Protein AF-A0A924XRZ6-F1 (afdb_monomer_lite)

Sequence (251 aa):
MASGLIALLDDVAGLAKVAAATIDDAAGQAARAGVKAAGVVIDDAAVTPRYVTGFAASRELPIIGKIALGSLKNKIVFLLPGALLLSAVVPWAINPLLMFGGLYLCFEGAEKVYEAVWPHAAHDTAAEPVEADPAQLEQQKISGAIKTDFILSAEIMALTLATVPDASFVMQAVVLALVGVGITGLVYGAVALIVKADDVGLALASSEAPVSGLLRRTRGGPNGADRAEQETPELCPCRRLRGHLEMAIRN

Structure (mmCIF, N/CA/C/O backbone):
data_AF-A0A924XRZ6-F1
#
_entry.id   AF-A0A924XRZ6-F1
#
loop_
_atom_site.group_PDB
_atom_site.id
_atom_site.type_symbol
_atom_site.label_atom_id
_atom_site.label_alt_id
_atom_site.label_comp_id
_atom_site.label_asym_id
_atom_site.label_entity_id
_atom_site.label_seq_id
_atom_site.pdbx_PDB_ins_code
_atom_site.Cartn_x
_atom_site.Cartn_y
_atom_site.Cartn_z
_atom_site.occupancy
_atom_site.B_iso_or_equiv
_atom_site.auth_seq_id
_atom_site.auth_comp_id
_atom_site.auth_asym_id
_atom_site.auth_atom_id
_atom_site.pdbx_PDB_model_num
ATOM 1 N N . MET A 1 1 ? 12.674 -44.048 -25.447 1.00 57.19 1 MET A N 1
ATOM 2 C CA . MET A 1 1 ? 11.516 -43.207 -25.064 1.00 57.19 1 MET A CA 1
ATOM 3 C C . MET A 1 1 ? 11.614 -42.621 -23.648 1.00 57.19 1 MET A C 1
ATOM 5 O O . MET A 1 1 ? 11.029 -41.575 -23.432 1.00 57.19 1 MET A O 1
ATOM 9 N N . ALA A 1 2 ? 12.360 -43.214 -22.697 1.00 63.69 2 ALA A N 1
ATOM 10 C CA . ALA A 1 2 ? 12.466 -42.692 -21.321 1.00 63.69 2 ALA A CA 1
ATOM 11 C C . ALA A 1 2 ? 13.383 -41.455 -21.141 1.00 63.69 2 ALA A C 1
ATOM 13 O O . ALA A 1 2 ? 13.194 -40.699 -20.194 1.00 63.69 2 ALA A O 1
ATOM 14 N N . SER A 1 3 ? 14.343 -41.210 -22.044 1.00 73.50 3 SER A N 1
ATOM 15 C CA . SER A 1 3 ? 15.283 -40.079 -21.919 1.00 73.50 3 SER A CA 1
ATOM 16 C C . SER A 1 3 ? 14.630 -38.707 -22.126 1.00 73.50 3 SER A C 1
ATOM 18 O O . SER A 1 3 ? 15.034 -37.745 -21.485 1.00 73.50 3 SER A O 1
ATOM 20 N N . GLY A 1 4 ? 13.594 -38.616 -22.967 1.00 76.81 4 GLY A N 1
ATOM 21 C CA . GLY A 1 4 ? 12.880 -37.358 -23.217 1.00 76.81 4 GLY A CA 1
ATOM 22 C C . GLY A 1 4 ? 12.044 -36.879 -22.026 1.00 76.81 4 GLY A C 1
ATOM 23 O O . GLY A 1 4 ? 11.929 -35.681 -21.808 1.00 76.81 4 GLY A O 1
ATOM 24 N N . LEU A 1 5 ? 11.510 -37.802 -21.217 1.00 78.62 5 LEU A N 1
ATOM 25 C CA . LEU A 1 5 ? 10.755 -37.452 -20.009 1.00 78.62 5 LEU A CA 1
ATOM 26 C C . LEU A 1 5 ? 11.679 -36.946 -18.893 1.00 78.62 5 LEU A C 1
ATOM 28 O O . LEU A 1 5 ? 11.332 -36.004 -18.192 1.00 78.62 5 LEU A O 1
ATOM 32 N N . ILE A 1 6 ? 12.867 -37.545 -18.755 1.00 83.88 6 ILE A N 1
ATOM 33 C CA . ILE A 1 6 ? 13.874 -37.116 -17.775 1.00 83.88 6 ILE A CA 1
ATOM 34 C C . ILE A 1 6 ? 14.425 -35.730 -18.141 1.00 83.88 6 ILE A C 1
ATOM 36 O O . ILE A 1 6 ? 14.562 -34.896 -17.255 1.00 83.88 6 ILE A O 1
ATOM 40 N N . ALA A 1 7 ? 14.651 -35.450 -19.429 1.00 83.12 7 ALA A N 1
ATOM 41 C CA . ALA A 1 7 ? 15.053 -34.120 -19.893 1.00 83.12 7 ALA A CA 1
ATOM 42 C C . ALA A 1 7 ? 13.979 -33.047 -19.617 1.00 83.12 7 ALA A C 1
ATOM 44 O O . ALA A 1 7 ? 14.304 -31.968 -19.139 1.00 83.12 7 ALA A O 1
ATOM 45 N N . LEU A 1 8 ? 12.693 -33.360 -19.826 1.00 84.81 8 LEU A N 1
ATOM 46 C CA . LEU A 1 8 ? 11.596 -32.431 -19.521 1.00 84.81 8 LEU A CA 1
ATOM 47 C C . LEU A 1 8 ? 11.478 -32.140 -18.012 1.00 84.81 8 LEU A C 1
ATOM 49 O O . LEU A 1 8 ? 11.181 -31.018 -17.614 1.00 84.81 8 LEU A O 1
ATOM 53 N N . LEU A 1 9 ? 11.697 -33.151 -17.164 1.00 84.25 9 LEU A N 1
ATOM 54 C CA . LEU A 1 9 ? 11.698 -32.975 -15.709 1.00 84.25 9 LEU A CA 1
ATOM 55 C C . LEU A 1 9 ? 12.901 -32.151 -15.232 1.00 84.25 9 LEU A C 1
ATOM 57 O O . LEU A 1 9 ? 12.744 -31.368 -14.298 1.00 84.25 9 LEU A O 1
ATOM 61 N N . ASP A 1 10 ? 14.061 -32.292 -15.875 1.00 88.69 10 ASP A N 1
ATOM 62 C CA . ASP A 1 10 ? 15.248 -31.474 -15.595 1.00 88.69 10 ASP A CA 1
ATOM 63 C C . ASP A 1 10 ? 15.037 -30.009 -16.015 1.00 88.69 10 ASP A C 1
ATOM 65 O O . ASP A 1 10 ? 15.346 -29.102 -15.247 1.00 88.69 10 ASP A O 1
ATOM 69 N N . ASP A 1 11 ? 14.380 -29.758 -17.155 1.00 88.38 11 ASP A N 1
ATOM 70 C CA . ASP A 1 11 ? 13.984 -28.406 -17.580 1.00 88.38 11 ASP A CA 1
ATOM 71 C C . ASP A 1 11 ? 12.978 -27.766 -16.611 1.00 88.38 11 ASP A C 1
ATOM 73 O O . ASP A 1 11 ? 13.113 -26.596 -16.248 1.00 88.38 11 ASP A O 1
ATOM 77 N N . VAL A 1 12 ? 11.981 -28.523 -16.136 1.00 86.88 12 VAL A N 1
ATOM 78 C CA . VAL A 1 12 ? 11.028 -28.040 -15.121 1.00 86.88 12 VAL A CA 1
ATOM 79 C C . VAL A 1 12 ? 11.732 -27.781 -13.789 1.00 86.88 12 VAL A C 1
ATOM 81 O O . VAL A 1 12 ? 11.450 -26.772 -13.1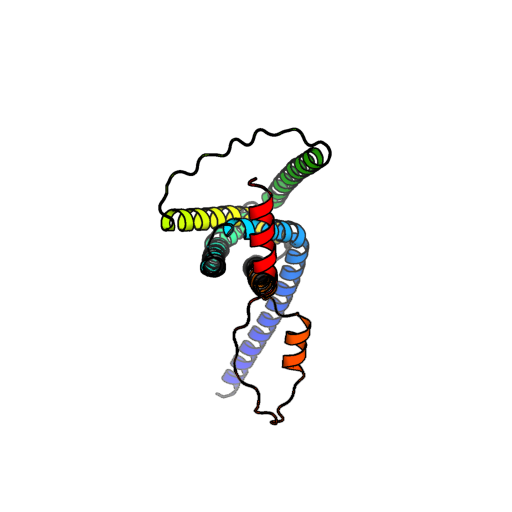45 1.00 86.88 12 VAL A O 1
ATOM 84 N N . ALA A 1 13 ? 12.667 -28.642 -13.379 1.00 86.38 13 ALA A N 1
ATOM 85 C CA . ALA A 1 13 ? 13.472 -28.431 -12.177 1.00 86.38 13 ALA A CA 1
ATOM 86 C C . ALA A 1 13 ? 14.380 -27.197 -12.312 1.00 86.38 13 ALA A C 1
ATOM 88 O O . ALA A 1 13 ? 14.498 -26.410 -11.370 1.00 86.38 13 ALA A O 1
ATOM 89 N N . GLY A 1 14 ? 14.964 -26.980 -13.492 1.00 84.94 14 GLY A N 1
ATOM 90 C CA . GLY A 1 14 ? 15.735 -25.790 -13.840 1.00 84.94 14 GLY A CA 1
ATOM 91 C C . GLY A 1 14 ? 14.888 -24.520 -13.787 1.00 84.94 14 GLY A C 1
ATOM 92 O O . GLY A 1 14 ? 15.255 -23.569 -13.096 1.00 84.94 14 GLY A O 1
ATOM 93 N N . LEU A 1 15 ? 13.716 -24.518 -14.427 1.00 83.38 15 LEU A N 1
ATOM 94 C CA . LEU A 1 15 ? 12.764 -23.403 -14.386 1.00 83.38 15 LEU A CA 1
ATOM 95 C C . LEU A 1 15 ? 12.263 -23.129 -12.969 1.00 83.38 15 LEU A C 1
ATOM 97 O O . LEU A 1 15 ? 12.195 -21.971 -12.570 1.00 83.38 15 LEU A O 1
ATOM 101 N N . ALA A 1 16 ? 11.965 -24.167 -12.186 1.00 85.62 16 ALA A N 1
ATOM 102 C CA . ALA A 1 16 ? 11.555 -24.023 -10.792 1.00 85.62 16 ALA A CA 1
ATOM 103 C C . ALA A 1 16 ? 12.670 -23.406 -9.938 1.00 85.62 16 ALA A C 1
ATOM 105 O O . ALA A 1 16 ? 12.405 -22.537 -9.110 1.00 85.62 16 ALA A O 1
ATOM 106 N N . LYS A 1 17 ? 13.926 -23.805 -10.163 1.00 85.19 17 LYS A N 1
ATOM 107 C CA . LYS A 1 17 ? 15.084 -23.258 -9.448 1.00 85.19 17 LYS A CA 1
ATOM 108 C C . LYS A 1 17 ? 15.359 -21.802 -9.820 1.00 85.19 17 LYS A C 1
ATOM 110 O O . LYS A 1 17 ? 15.641 -20.995 -8.938 1.00 85.19 17 LYS A O 1
ATOM 115 N N . VAL A 1 18 ? 15.248 -21.455 -11.103 1.00 83.50 18 VAL A N 1
ATOM 116 C CA . VAL A 1 18 ? 15.361 -20.065 -11.569 1.00 83.50 18 VAL A CA 1
ATOM 117 C C . VAL A 1 18 ? 14.205 -19.227 -11.020 1.00 83.50 18 VAL A C 1
ATOM 119 O O . VAL A 1 18 ? 14.445 -18.145 -10.495 1.00 83.50 18 VAL A O 1
ATOM 122 N N . ALA A 1 19 ? 12.975 -19.745 -11.047 1.00 81.56 19 ALA A N 1
ATOM 123 C CA . ALA A 1 19 ? 11.810 -19.075 -10.476 1.00 81.56 19 ALA A CA 1
ATOM 124 C C . ALA A 1 19 ? 11.977 -18.826 -8.969 1.00 81.56 19 ALA A C 1
ATOM 126 O O . ALA A 1 19 ? 11.744 -17.710 -8.508 1.00 81.56 19 ALA A O 1
ATOM 127 N N . ALA A 1 20 ? 12.451 -19.816 -8.208 1.00 83.06 20 ALA A N 1
ATOM 128 C CA . ALA A 1 20 ? 12.734 -19.658 -6.783 1.00 83.06 20 ALA A CA 1
ATOM 129 C C . ALA A 1 20 ? 13.761 -18.542 -6.528 1.00 83.06 20 ALA A C 1
ATOM 131 O O . ALA A 1 20 ? 13.490 -17.635 -5.747 1.00 83.06 20 ALA A O 1
ATOM 132 N N . ALA A 1 21 ? 14.872 -18.529 -7.271 1.00 82.38 21 ALA A N 1
ATOM 133 C CA . ALA A 1 21 ? 15.880 -17.475 -7.152 1.00 82.38 21 ALA A CA 1
ATOM 134 C C . ALA A 1 21 ? 15.327 -16.077 -7.496 1.00 82.38 21 ALA A C 1
ATOM 136 O O . ALA A 1 21 ? 15.671 -15.099 -6.834 1.00 82.38 21 ALA A O 1
ATOM 137 N N . THR A 1 22 ? 14.444 -15.967 -8.497 1.00 84.31 22 THR A N 1
ATOM 138 C CA . THR A 1 22 ? 13.793 -14.685 -8.828 1.00 84.31 22 THR A CA 1
ATOM 139 C C . THR A 1 22 ? 12.817 -14.218 -7.752 1.00 84.31 22 THR A C 1
ATOM 141 O O . THR A 1 22 ? 12.699 -13.017 -7.526 1.00 84.31 22 THR A O 1
ATOM 144 N N . ILE A 1 23 ? 12.136 -15.145 -7.071 1.00 87.44 23 ILE A N 1
ATOM 145 C CA . ILE A 1 23 ? 11.239 -14.823 -5.956 1.00 87.44 23 ILE A CA 1
ATOM 146 C C . ILE A 1 23 ? 12.049 -14.345 -4.751 1.00 87.44 23 ILE A C 1
ATOM 148 O O . ILE A 1 23 ? 11.666 -13.356 -4.130 1.00 87.44 23 ILE A O 1
ATOM 152 N N . ASP A 1 24 ? 13.173 -14.996 -4.447 1.00 89.19 24 ASP A N 1
ATOM 153 C CA . ASP A 1 24 ? 14.049 -14.596 -3.342 1.00 89.19 24 ASP A CA 1
ATOM 154 C C . ASP A 1 24 ? 14.632 -13.189 -3.559 1.00 89.19 24 ASP A C 1
ATOM 156 O O . ASP A 1 24 ? 14.632 -12.366 -2.639 1.00 89.19 24 ASP A O 1
ATOM 160 N N . ASP A 1 25 ? 15.068 -12.870 -4.782 1.00 89.31 25 ASP A N 1
ATOM 161 C CA . ASP A 1 25 ? 15.544 -11.523 -5.127 1.00 89.31 25 ASP A CA 1
ATOM 162 C C . ASP A 1 25 ? 14.412 -10.485 -5.052 1.00 89.31 25 ASP A C 1
ATOM 164 O O . ASP A 1 25 ? 14.566 -9.434 -4.423 1.00 89.31 25 ASP A O 1
ATOM 168 N N . ALA A 1 26 ? 13.230 -10.807 -5.589 1.00 90.94 26 ALA A N 1
ATOM 169 C CA . ALA A 1 26 ? 12.060 -9.937 -5.490 1.00 90.94 26 ALA A CA 1
ATOM 170 C C . ALA A 1 26 ? 11.657 -9.672 -4.033 1.00 90.94 26 ALA A C 1
ATOM 172 O O . ALA A 1 26 ? 11.334 -8.540 -3.676 1.00 90.94 26 ALA A O 1
ATOM 173 N N . ALA A 1 27 ? 11.709 -10.691 -3.173 1.00 91.94 27 ALA A N 1
ATOM 174 C CA . ALA A 1 27 ? 11.431 -10.560 -1.748 1.00 91.94 27 ALA A CA 1
ATOM 175 C C . ALA A 1 27 ? 12.472 -9.673 -1.052 1.00 91.94 27 ALA A C 1
ATOM 177 O O . ALA A 1 27 ? 12.110 -8.798 -0.263 1.00 91.94 27 ALA A O 1
ATOM 178 N N . GLY A 1 28 ? 13.757 -9.841 -1.377 1.00 93.00 28 GLY A N 1
ATOM 179 C CA . GLY A 1 28 ? 14.832 -8.989 -0.866 1.00 93.00 28 GLY A CA 1
ATOM 180 C C . GLY A 1 28 ? 14.671 -7.523 -1.276 1.00 93.00 28 GLY A C 1
ATOM 181 O O . GLY A 1 28 ? 14.823 -6.620 -0.447 1.00 93.00 28 GLY A O 1
ATOM 182 N N . GLN A 1 29 ? 14.318 -7.270 -2.536 1.00 93.38 29 GLN A N 1
ATOM 183 C CA . GLN A 1 29 ? 14.052 -5.924 -3.050 1.00 93.38 29 GLN A CA 1
ATOM 184 C C . GLN A 1 29 ? 12.789 -5.315 -2.431 1.00 93.38 29 GLN A C 1
ATOM 186 O O . GLN A 1 29 ? 12.829 -4.173 -1.970 1.00 93.38 29 GLN A O 1
ATOM 191 N N . ALA A 1 30 ? 11.706 -6.087 -2.324 1.00 93.50 30 ALA A N 1
ATOM 192 C CA . ALA A 1 30 ? 10.471 -5.667 -1.665 1.00 93.50 30 ALA A CA 1
ATOM 193 C C . ALA A 1 30 ? 10.695 -5.331 -0.186 1.00 93.50 30 ALA A C 1
ATOM 195 O O . ALA A 1 30 ? 10.173 -4.330 0.298 1.00 93.50 30 ALA A O 1
ATOM 196 N N . ALA A 1 31 ? 11.520 -6.101 0.527 1.00 93.19 31 ALA A N 1
ATOM 197 C CA . ALA A 1 31 ? 11.870 -5.807 1.914 1.00 93.19 31 ALA A CA 1
ATOM 198 C C . ALA A 1 31 ? 12.624 -4.473 2.042 1.00 93.19 31 ALA A C 1
ATOM 200 O O . ALA A 1 31 ? 12.284 -3.648 2.889 1.00 93.19 31 ALA A O 1
ATOM 201 N N . ARG A 1 32 ? 13.614 -4.215 1.176 1.00 92.62 32 ARG A N 1
ATOM 202 C CA . ARG A 1 32 ? 14.349 -2.934 1.161 1.00 92.62 32 ARG A CA 1
ATOM 203 C C . ARG A 1 32 ? 13.440 -1.754 0.825 1.00 92.62 32 ARG A C 1
ATOM 205 O O . ARG A 1 32 ? 13.551 -0.705 1.460 1.00 92.62 32 ARG A O 1
ATOM 212 N N . ALA A 1 33 ? 12.553 -1.929 -0.152 1.00 92.75 33 ALA A N 1
ATOM 213 C CA . ALA A 1 33 ? 11.550 -0.936 -0.510 1.00 92.75 33 ALA A CA 1
ATOM 214 C C . ALA A 1 33 ? 10.599 -0.658 0.662 1.00 92.75 33 ALA A C 1
ATOM 216 O O . ALA A 1 33 ? 10.383 0.498 1.015 1.00 92.75 33 ALA A O 1
ATOM 217 N N . GLY A 1 34 ? 10.114 -1.710 1.327 1.00 90.44 34 GLY A N 1
ATOM 218 C CA . GLY A 1 34 ? 9.250 -1.612 2.502 1.00 90.44 34 GLY A CA 1
ATOM 219 C C . GLY A 1 34 ? 9.904 -0.860 3.661 1.00 90.44 34 GLY A C 1
ATOM 220 O O . GLY A 1 34 ? 9.270 0.004 4.257 1.00 90.44 34 GLY A O 1
ATOM 221 N N . VAL A 1 35 ? 11.190 -1.105 3.935 1.00 92.25 35 VAL A N 1
ATOM 222 C CA . VAL A 1 35 ? 11.942 -0.351 4.957 1.00 92.25 35 VAL A CA 1
ATOM 223 C C . VAL A 1 35 ? 12.018 1.137 4.610 1.00 92.25 35 VAL A C 1
ATOM 225 O O . VAL A 1 35 ? 11.840 1.977 5.486 1.00 92.25 35 VAL A O 1
ATOM 228 N N . LYS A 1 36 ? 12.241 1.484 3.338 1.00 90.69 36 LYS A N 1
ATOM 229 C CA . LYS A 1 36 ? 12.256 2.888 2.896 1.00 90.69 36 LYS A CA 1
ATOM 230 C C . LYS A 1 36 ? 10.870 3.534 2.943 1.00 90.69 36 LYS A C 1
ATOM 232 O O . LYS A 1 36 ? 10.777 4.720 3.235 1.00 90.69 36 LYS A O 1
ATOM 237 N N . ALA A 1 37 ? 9.815 2.761 2.705 1.00 90.56 37 ALA A N 1
ATOM 238 C CA . ALA A 1 37 ? 8.432 3.216 2.804 1.00 90.56 37 ALA A CA 1
ATOM 239 C C . ALA A 1 37 ? 7.898 3.270 4.244 1.00 90.56 37 ALA A C 1
ATOM 241 O O . ALA A 1 37 ? 6.816 3.806 4.454 1.00 90.56 37 ALA A O 1
ATOM 242 N N . ALA A 1 38 ? 8.633 2.763 5.240 1.00 89.19 38 ALA A N 1
ATOM 243 C CA . ALA A 1 38 ? 8.133 2.609 6.605 1.00 89.19 38 ALA A CA 1
ATOM 244 C C . ALA A 1 38 ? 7.594 3.913 7.216 1.00 89.19 38 ALA A C 1
ATOM 246 O O . ALA A 1 38 ? 6.562 3.878 7.874 1.00 89.19 38 ALA A O 1
ATOM 247 N N . GLY A 1 39 ? 8.243 5.057 6.967 1.00 86.75 39 GLY A N 1
ATOM 248 C CA . GLY A 1 39 ? 7.769 6.355 7.463 1.00 86.75 39 GLY A CA 1
ATOM 249 C C . GLY A 1 39 ? 6.383 6.726 6.927 1.00 86.75 39 GLY A C 1
ATOM 250 O O . GLY A 1 39 ? 5.497 7.057 7.707 1.00 86.75 39 GLY A O 1
ATOM 251 N N . VAL A 1 40 ? 6.180 6.576 5.616 1.00 87.44 40 VAL A N 1
ATOM 252 C CA . VAL A 1 40 ? 4.899 6.850 4.941 1.00 87.44 40 VAL A CA 1
ATOM 253 C C . VAL A 1 40 ? 3.832 5.826 5.348 1.00 87.44 40 VAL A C 1
ATOM 255 O O . VAL A 1 40 ? 2.682 6.171 5.580 1.00 87.44 40 VAL A O 1
ATOM 258 N N . VAL A 1 41 ? 4.215 4.556 5.513 1.00 88.62 41 VAL A N 1
ATOM 259 C CA . VAL A 1 41 ? 3.310 3.478 5.954 1.00 88.62 41 VAL A CA 1
ATOM 260 C C . VAL A 1 41 ? 2.802 3.694 7.380 1.00 88.62 41 VAL A C 1
ATOM 262 O O . VAL A 1 41 ? 1.645 3.395 7.673 1.00 88.62 41 VAL A O 1
ATOM 265 N N . ILE A 1 42 ? 3.660 4.181 8.281 1.00 88.38 42 ILE A N 1
ATOM 266 C CA . ILE A 1 42 ? 3.274 4.482 9.667 1.00 88.38 42 ILE A CA 1
ATOM 267 C C . ILE A 1 42 ? 2.275 5.640 9.703 1.00 88.38 42 ILE A C 1
ATOM 269 O O . ILE A 1 42 ? 1.312 5.577 10.466 1.00 88.38 42 ILE A O 1
ATOM 273 N N . ASP A 1 43 ? 2.482 6.662 8.873 1.00 86.31 43 ASP A N 1
ATOM 274 C CA . ASP A 1 43 ? 1.550 7.783 8.742 1.00 86.31 43 ASP A CA 1
ATOM 275 C C . ASP A 1 43 ? 0.169 7.320 8.239 1.00 86.31 43 ASP A C 1
ATOM 277 O O . ASP A 1 43 ? -0.855 7.574 8.876 1.00 86.31 43 ASP A O 1
ATOM 281 N N . ASP A 1 44 ? 0.141 6.503 7.184 1.00 84.50 44 ASP A N 1
ATOM 282 C CA . ASP A 1 44 ? -1.091 5.935 6.616 1.00 84.50 44 ASP A CA 1
ATOM 283 C C . ASP A 1 44 ? -1.860 5.069 7.645 1.00 84.50 44 ASP A C 1
ATOM 285 O O . ASP A 1 44 ? -3.087 5.155 7.818 1.00 84.50 44 ASP A O 1
ATOM 289 N N . ALA A 1 45 ? -1.119 4.290 8.442 1.00 85.25 45 ALA A N 1
ATOM 290 C CA . ALA A 1 45 ? -1.678 3.518 9.548 1.00 85.25 45 ALA A CA 1
ATOM 291 C C . ALA A 1 45 ? -2.265 4.394 10.669 1.00 85.25 45 ALA A C 1
ATOM 293 O O . ALA A 1 45 ? -3.194 3.953 11.348 1.00 85.25 45 ALA A O 1
ATOM 294 N N . ALA A 1 46 ? -1.779 5.623 10.859 1.00 85.38 46 ALA A N 1
ATOM 295 C CA . ALA A 1 46 ? -2.317 6.555 11.849 1.00 85.38 46 ALA A CA 1
ATOM 296 C C . ALA A 1 46 ? -3.634 7.206 11.393 1.00 85.38 46 ALA A C 1
ATOM 298 O O . ALA A 1 46 ? -4.500 7.510 12.220 1.00 85.38 46 ALA A O 1
ATOM 299 N N . VAL A 1 47 ? -3.822 7.393 10.084 1.00 82.69 47 VAL A N 1
ATOM 300 C CA . VAL A 1 47 ? -5.047 7.986 9.522 1.00 82.69 47 VAL A CA 1
ATOM 301 C C . VAL A 1 47 ? -6.185 6.964 9.454 1.00 82.69 47 VAL A C 1
ATOM 303 O O . VAL A 1 47 ? -7.341 7.307 9.707 1.00 82.69 47 VAL A O 1
ATOM 306 N N . THR A 1 48 ? -5.874 5.695 9.181 1.00 81.31 48 THR A N 1
ATOM 307 C CA . THR A 1 48 ? -6.880 4.659 8.889 1.00 81.31 48 THR A CA 1
ATOM 308 C C . THR A 1 48 ? -7.926 4.419 10.003 1.00 81.31 48 THR A C 1
ATOM 310 O O . THR A 1 48 ? -9.116 4.318 9.679 1.00 81.31 48 THR A O 1
ATOM 313 N N . PRO A 1 49 ? -7.582 4.385 11.310 1.00 83.50 49 PRO A N 1
ATOM 314 C CA . PRO A 1 49 ? -8.570 4.222 12.381 1.00 83.50 49 PRO A CA 1
ATOM 315 C C . PRO A 1 49 ? -9.653 5.310 12.388 1.00 83.50 49 PRO A C 1
ATOM 317 O O . PRO A 1 49 ? -10.792 5.047 12.770 1.00 83.50 49 PRO A O 1
ATOM 320 N N . ARG A 1 50 ? -9.349 6.521 11.898 1.00 84.50 50 ARG A N 1
ATOM 321 C CA . ARG A 1 50 ? -10.295 7.652 11.875 1.00 84.50 50 ARG A CA 1
ATOM 322 C C . ARG A 1 50 ? -11.507 7.415 10.973 1.00 84.50 50 ARG A C 1
ATOM 324 O O . ARG A 1 50 ? -12.529 8.070 11.155 1.00 84.50 50 ARG A O 1
ATOM 331 N N . TYR A 1 51 ? -11.435 6.485 10.021 1.00 81.94 51 TYR A N 1
ATOM 332 C CA . TYR A 1 51 ? -12.554 6.208 9.114 1.00 81.94 51 TYR A CA 1
ATOM 333 C C . TYR A 1 51 ? -13.668 5.376 9.751 1.00 81.94 51 TYR A C 1
ATOM 335 O O . TYR A 1 51 ? -14.806 5.425 9.277 1.00 81.94 51 TYR A O 1
ATOM 343 N N . VAL A 1 52 ? -13.365 4.643 10.825 1.00 82.69 52 VAL A N 1
ATOM 344 C CA . VAL A 1 52 ? -14.334 3.784 11.521 1.00 82.69 52 VAL A CA 1
ATOM 345 C C . VAL A 1 52 ? -14.812 4.347 12.856 1.00 82.69 52 VAL A C 1
ATOM 347 O O . VAL A 1 52 ? -15.740 3.801 13.447 1.00 82.69 52 VAL A O 1
ATOM 350 N N . THR A 1 53 ? -14.269 5.484 13.294 1.00 79.38 53 THR A N 1
ATOM 351 C CA . THR A 1 53 ? -14.725 6.142 14.520 1.00 79.38 53 THR A CA 1
ATOM 352 C C . THR A 1 53 ? -16.187 6.588 14.409 1.00 79.38 53 THR A C 1
ATOM 354 O O . THR A 1 53 ? -16.648 7.117 13.386 1.00 79.38 53 THR A O 1
ATOM 357 N N . GLY A 1 54 ? -16.934 6.355 15.492 1.00 74.12 54 GLY A N 1
ATOM 358 C CA . GLY A 1 54 ? -18.349 6.713 15.610 1.00 74.12 54 GLY A CA 1
ATOM 359 C C . GLY A 1 54 ? -19.332 5.678 15.052 1.00 74.12 54 GLY A C 1
ATOM 360 O O . GLY A 1 54 ? -20.534 5.937 15.065 1.00 74.12 54 GLY A O 1
ATOM 361 N N . PHE A 1 55 ? -18.864 4.517 14.578 1.00 79.81 55 PHE A N 1
ATOM 362 C CA . PHE A 1 55 ? -19.735 3.379 14.273 1.00 79.81 55 PHE A CA 1
ATOM 363 C C . PHE A 1 55 ? -19.901 2.456 15.486 1.00 79.81 55 PHE A C 1
ATOM 365 O O . PHE A 1 55 ? -19.187 2.551 16.476 1.00 79.81 55 PHE A O 1
ATOM 372 N N . ALA A 1 56 ? -20.882 1.553 15.424 1.00 81.12 56 ALA A N 1
ATOM 373 C CA . ALA A 1 56 ? -20.979 0.480 16.407 1.00 81.12 56 ALA A CA 1
ATOM 374 C C . ALA A 1 56 ? -19.800 -0.493 16.233 1.00 81.12 56 ALA A C 1
ATOM 376 O O . ALA A 1 56 ? -19.523 -0.890 15.100 1.00 81.12 56 ALA A O 1
ATOM 377 N N . ALA A 1 57 ? -19.206 -0.957 17.338 1.00 78.12 57 ALA A N 1
ATOM 378 C CA . ALA A 1 57 ? -18.059 -1.876 17.357 1.00 78.12 57 ALA A CA 1
ATOM 379 C C . ALA A 1 57 ? -18.213 -3.094 16.419 1.00 78.12 57 ALA A C 1
ATOM 381 O O . ALA A 1 57 ? -17.286 -3.500 15.721 1.00 78.12 57 ALA A O 1
ATOM 382 N N . SER A 1 58 ? -19.429 -3.643 16.299 1.00 83.31 58 SER A N 1
ATOM 383 C CA . SER A 1 58 ? -19.714 -4.780 15.409 1.00 83.31 58 SER A CA 1
ATOM 384 C C . SER A 1 58 ? -19.545 -4.485 13.911 1.00 83.31 58 SER A C 1
ATOM 386 O O . SER A 1 58 ? -19.466 -5.423 13.115 1.00 83.31 58 SER A O 1
ATOM 388 N N . ARG A 1 59 ? -19.501 -3.208 13.510 1.00 84.25 59 ARG A N 1
ATOM 389 C CA . ARG A 1 59 ? -19.382 -2.761 12.113 1.00 84.25 59 ARG A CA 1
ATOM 390 C C . ARG A 1 59 ? -17.984 -2.281 11.738 1.00 84.25 59 ARG A C 1
ATOM 392 O O . ARG A 1 59 ? -17.692 -2.220 10.548 1.00 84.25 59 ARG A O 1
ATOM 399 N N . GLU A 1 60 ? -17.108 -2.015 12.701 1.00 86.69 60 GLU A N 1
ATOM 400 C CA . GLU A 1 60 ? -15.779 -1.452 12.435 1.00 86.69 60 GLU A CA 1
ATOM 401 C C . GLU A 1 60 ? -14.897 -2.415 11.627 1.00 86.69 60 GLU A C 1
ATOM 403 O O . GLU A 1 60 ? -14.414 -2.062 10.551 1.00 86.69 60 GLU A O 1
ATOM 408 N N . LEU A 1 61 ? -14.772 -3.672 12.069 1.00 88.81 61 LEU A N 1
ATOM 409 C CA . LEU A 1 61 ? -13.981 -4.688 11.359 1.00 88.81 61 LEU A CA 1
ATOM 410 C C . LEU A 1 61 ? -14.519 -5.001 9.945 1.00 88.81 61 LEU A C 1
ATOM 412 O O . LEU A 1 61 ? -13.719 -5.037 9.004 1.00 88.81 61 LEU A O 1
ATOM 416 N N . PRO A 1 62 ? -15.841 -5.186 9.730 1.00 90.38 62 PRO A N 1
ATOM 417 C CA . PRO A 1 62 ? -16.393 -5.317 8.382 1.00 90.38 62 PRO A CA 1
ATOM 418 C C . PRO A 1 62 ? -16.099 -4.122 7.468 1.00 90.38 62 PRO A C 1
ATOM 420 O O . PRO A 1 62 ? -15.823 -4.320 6.285 1.00 90.38 62 PRO A O 1
ATOM 423 N N . ILE A 1 63 ? -16.151 -2.892 7.989 1.00 90.38 63 ILE A N 1
ATOM 424 C CA . ILE A 1 63 ? -15.852 -1.680 7.215 1.00 90.38 63 ILE A CA 1
ATOM 425 C C . ILE A 1 63 ? -14.374 -1.659 6.812 1.00 90.38 63 ILE A C 1
ATOM 427 O O . ILE A 1 63 ? -14.082 -1.487 5.628 1.00 90.38 63 ILE A O 1
ATOM 431 N N . ILE A 1 64 ? -13.454 -1.928 7.746 1.00 91.38 64 ILE A N 1
ATOM 432 C CA . ILE A 1 64 ? -12.009 -2.044 7.470 1.00 91.38 64 ILE A CA 1
ATOM 433 C C . ILE A 1 64 ? -11.759 -3.076 6.367 1.00 91.38 64 ILE A C 1
ATOM 435 O O . ILE A 1 64 ? -11.029 -2.796 5.421 1.00 91.38 64 ILE A O 1
ATOM 439 N N . GLY A 1 65 ? -12.417 -4.238 6.426 1.00 92.19 65 GLY A N 1
ATOM 440 C CA . GLY A 1 65 ? -12.299 -5.271 5.394 1.00 92.19 65 GLY A CA 1
ATOM 441 C C . GLY A 1 65 ? -12.767 -4.809 4.007 1.00 92.19 65 GLY A C 1
ATOM 442 O O . GLY A 1 65 ? -12.103 -5.091 3.007 1.00 92.19 65 GLY A O 1
ATOM 443 N N . LYS A 1 66 ? -13.877 -4.060 3.927 1.00 93.31 66 LYS A N 1
ATOM 444 C CA . LYS A 1 66 ? -14.360 -3.470 2.662 1.00 93.31 66 LYS A CA 1
ATOM 445 C C . LYS A 1 66 ? -13.369 -2.443 2.106 1.00 93.31 66 LYS A C 1
ATOM 447 O O . LYS A 1 66 ? -13.117 -2.445 0.900 1.00 93.31 66 LYS A O 1
ATOM 452 N N . ILE A 1 67 ? -12.806 -1.592 2.968 1.00 92.19 67 ILE A N 1
ATOM 453 C CA . ILE A 1 67 ? -11.804 -0.589 2.579 1.00 92.19 67 ILE A CA 1
ATOM 454 C C . ILE A 1 67 ? -10.534 -1.291 2.086 1.00 92.19 67 ILE A C 1
ATOM 456 O O . ILE A 1 67 ? -10.078 -0.994 0.987 1.00 92.19 67 ILE A O 1
ATOM 460 N N . ALA A 1 68 ? -10.032 -2.284 2.824 1.00 92.56 68 ALA A N 1
ATOM 461 C CA . ALA A 1 68 ? -8.846 -3.057 2.461 1.00 92.56 68 ALA A CA 1
ATOM 462 C C . ALA A 1 68 ? -8.996 -3.745 1.095 1.00 92.56 68 ALA A C 1
ATOM 464 O O . ALA A 1 68 ? -8.099 -3.676 0.257 1.00 92.56 68 ALA A O 1
ATOM 465 N N . LEU A 1 69 ? -10.149 -4.371 0.830 1.00 94.38 69 LEU A N 1
ATOM 466 C CA . LEU A 1 69 ? -10.411 -5.017 -0.457 1.00 94.38 69 LEU A CA 1
ATOM 467 C C . LEU A 1 69 ? -10.511 -3.998 -1.605 1.00 94.38 69 LEU A C 1
ATOM 469 O O . LEU A 1 69 ? -9.997 -4.244 -2.699 1.00 94.38 69 LEU A O 1
ATOM 473 N N . GLY A 1 70 ? -11.151 -2.850 -1.360 1.00 92.44 70 GLY A N 1
ATOM 474 C CA . GLY A 1 70 ? -11.238 -1.751 -2.325 1.00 92.44 70 GLY A CA 1
ATOM 475 C C . GLY A 1 70 ? -9.871 -1.146 -2.646 1.00 92.44 70 GLY A C 1
ATOM 476 O O . GLY A 1 70 ? -9.521 -0.994 -3.816 1.00 92.44 70 GLY A O 1
ATOM 477 N N . SER A 1 71 ? -9.075 -0.883 -1.612 1.00 91.75 71 SER A N 1
ATOM 478 C CA . SER A 1 71 ? -7.687 -0.429 -1.692 1.00 91.75 71 SER A CA 1
ATOM 479 C C . SER A 1 71 ? -6.820 -1.404 -2.491 1.00 91.75 71 SER A C 1
ATOM 481 O O . SER A 1 71 ? -6.165 -1.008 -3.456 1.00 91.75 71 SER A O 1
ATOM 483 N N . LEU A 1 72 ? -6.874 -2.700 -2.163 1.00 94.50 72 LEU A N 1
ATOM 484 C CA . LEU A 1 72 ? -6.082 -3.727 -2.838 1.00 94.50 72 LEU A CA 1
ATOM 485 C C . LEU A 1 72 ? -6.421 -3.818 -4.329 1.00 94.50 72 LEU A C 1
ATOM 487 O O . LEU A 1 72 ? -5.525 -3.875 -5.173 1.00 94.50 72 LEU A O 1
ATOM 491 N N . LYS A 1 73 ? -7.717 -3.782 -4.663 1.00 95.44 73 LYS A N 1
ATOM 492 C CA . LYS A 1 73 ? -8.171 -3.738 -6.056 1.00 95.44 73 LYS A CA 1
ATOM 493 C C . LYS A 1 73 ? -7.631 -2.495 -6.759 1.00 95.44 73 LYS A C 1
ATOM 495 O O . LYS A 1 73 ? -7.125 -2.615 -7.870 1.00 95.44 73 LYS A O 1
ATOM 500 N N . ASN A 1 74 ? -7.690 -1.326 -6.124 1.00 93.50 74 ASN A N 1
ATOM 501 C CA . ASN A 1 74 ? -7.186 -0.093 -6.721 1.00 93.50 74 ASN A CA 1
ATOM 502 C C . ASN A 1 74 ? -5.669 -0.127 -6.951 1.00 93.50 74 ASN A C 1
ATOM 504 O O . ASN A 1 74 ? -5.197 0.281 -8.014 1.00 93.50 74 ASN A O 1
ATOM 508 N N . LYS A 1 75 ? -4.915 -0.666 -5.988 1.00 93.00 75 LYS A N 1
ATOM 509 C CA . LYS A 1 75 ? -3.464 -0.855 -6.085 1.00 93.00 75 LYS A CA 1
ATOM 510 C C . LYS A 1 75 ? -3.093 -1.737 -7.270 1.00 93.00 75 LYS A C 1
ATOM 512 O O . LYS A 1 75 ? -2.301 -1.328 -8.109 1.00 93.00 75 LYS A O 1
ATOM 517 N N . ILE A 1 76 ? -3.697 -2.918 -7.373 1.00 93.00 76 ILE A N 1
ATOM 518 C CA . ILE A 1 76 ? -3.344 -3.899 -8.408 1.00 93.00 76 ILE A CA 1
ATOM 519 C C . ILE A 1 76 ? -3.851 -3.470 -9.792 1.00 93.00 76 ILE A C 1
ATOM 521 O O . ILE A 1 76 ? -3.145 -3.641 -10.781 1.00 93.00 76 ILE A O 1
ATOM 525 N N . VAL A 1 77 ? -5.064 -2.914 -9.880 1.00 94.25 77 VAL A N 1
ATOM 526 C CA . VAL A 1 77 ? -5.713 -2.613 -11.169 1.00 94.25 77 VAL A CA 1
ATOM 527 C C . VAL A 1 77 ? -5.284 -1.266 -11.748 1.00 94.25 77 VAL A C 1
ATOM 529 O O . VAL A 1 77 ? -5.222 -1.142 -12.967 1.00 94.25 77 VAL A O 1
ATOM 532 N N . PHE A 1 78 ? -4.991 -0.263 -10.915 1.00 94.44 78 PHE A N 1
ATOM 533 C CA . PHE A 1 78 ? -4.685 1.092 -11.389 1.00 94.44 78 PHE A CA 1
ATOM 534 C C . PHE A 1 78 ? -3.264 1.539 -11.043 1.00 94.44 78 PHE A C 1
ATOM 536 O O . PHE A 1 78 ? -2.529 1.941 -11.944 1.00 94.44 78 PHE A O 1
ATOM 543 N N . LEU A 1 79 ? -2.851 1.463 -9.771 1.00 92.94 79 LEU A N 1
ATOM 544 C CA . LEU A 1 79 ? -1.547 2.005 -9.362 1.00 92.94 79 LEU A CA 1
ATOM 545 C C . LEU A 1 79 ? -0.376 1.203 -9.914 1.00 92.94 79 LEU A C 1
ATOM 547 O O . LEU A 1 79 ? 0.571 1.796 -10.409 1.00 92.94 79 LEU A O 1
ATOM 551 N N . LEU A 1 80 ? -0.437 -0.125 -9.861 1.00 94.00 80 LEU A N 1
ATOM 552 C CA . LEU A 1 80 ? 0.626 -0.993 -10.356 1.00 94.00 80 LEU A CA 1
ATOM 553 C C . LEU A 1 80 ? 0.871 -0.788 -11.862 1.00 94.00 80 LEU A C 1
ATOM 555 O O . LEU A 1 80 ? 2.004 -0.464 -12.223 1.00 94.00 80 LEU A O 1
ATOM 559 N N . PRO A 1 81 ? -0.133 -0.897 -12.758 1.00 94.12 81 PRO A N 1
ATOM 560 C CA . PRO A 1 81 ? 0.098 -0.631 -14.175 1.00 94.12 81 PRO A CA 1
ATOM 561 C C . PRO A 1 81 ? 0.457 0.834 -14.443 1.00 94.12 81 PRO A C 1
ATOM 563 O O . PRO A 1 81 ? 1.290 1.092 -15.307 1.00 94.12 81 PRO A O 1
ATOM 566 N N . GLY A 1 82 ? -0.105 1.787 -13.691 1.00 94.00 82 GLY A N 1
ATOM 567 C CA . GLY A 1 82 ? 0.258 3.202 -13.798 1.00 94.00 82 GLY A CA 1
ATOM 568 C C . GLY A 1 82 ? 1.723 3.468 -13.440 1.00 94.00 82 GLY A C 1
ATOM 569 O O . GLY A 1 82 ? 2.419 4.157 -14.180 1.00 94.00 82 GLY A O 1
ATOM 570 N N . ALA A 1 83 ? 2.217 2.871 -12.356 1.00 92.50 83 ALA A N 1
ATOM 571 C CA . ALA A 1 83 ? 3.604 2.983 -11.915 1.00 92.50 83 ALA A CA 1
ATOM 572 C C . ALA A 1 83 ? 4.565 2.314 -12.906 1.00 92.50 83 ALA A C 1
ATOM 574 O O . ALA A 1 83 ? 5.584 2.898 -13.264 1.00 92.50 83 ALA A O 1
ATOM 575 N N . LEU A 1 84 ? 4.221 1.129 -13.418 1.00 93.81 84 LEU A N 1
ATOM 576 C CA . LEU A 1 84 ? 5.013 0.462 -14.455 1.00 93.81 84 LEU A CA 1
ATOM 577 C C . LEU A 1 84 ? 5.052 1.262 -15.759 1.00 93.81 84 LEU A C 1
ATOM 579 O O . LEU A 1 84 ? 6.101 1.351 -16.396 1.00 93.81 84 LEU A O 1
ATOM 583 N N . LEU A 1 85 ? 3.934 1.876 -16.148 1.00 94.31 85 LEU A N 1
ATOM 584 C CA . LEU A 1 85 ? 3.881 2.747 -17.318 1.00 94.31 85 LEU A CA 1
ATOM 585 C C . LEU A 1 85 ? 4.735 4.002 -17.109 1.00 94.31 85 LEU A C 1
ATOM 587 O O . LEU A 1 85 ? 5.473 4.396 -18.009 1.00 94.31 85 LEU A O 1
ATOM 591 N N . LEU A 1 86 ? 4.684 4.598 -15.915 1.00 91.19 86 LEU A N 1
ATOM 592 C CA . LEU A 1 86 ? 5.530 5.733 -15.553 1.00 91.19 86 LEU A CA 1
ATOM 593 C C . LEU A 1 86 ? 7.020 5.362 -15.618 1.00 91.19 86 LEU A C 1
ATOM 595 O O . LEU A 1 86 ? 7.793 6.104 -16.223 1.00 91.19 86 LEU A O 1
ATOM 599 N N . SER A 1 87 ? 7.394 4.194 -15.079 1.00 91.06 87 SER A N 1
ATOM 600 C CA . SER A 1 87 ? 8.749 3.622 -15.170 1.00 91.06 87 SER A CA 1
ATOM 601 C C . SER A 1 87 ? 9.221 3.493 -16.618 1.00 91.06 87 SER A C 1
ATOM 603 O O . SER A 1 87 ? 10.341 3.865 -16.955 1.00 91.06 87 SER A O 1
ATOM 605 N N . ALA A 1 88 ? 8.351 2.985 -17.495 1.00 91.38 88 ALA A N 1
ATOM 606 C CA . ALA A 1 88 ? 8.699 2.697 -18.880 1.00 91.38 88 ALA A CA 1
ATOM 607 C C . ALA A 1 88 ? 8.780 3.949 -19.770 1.00 91.38 88 ALA A C 1
ATOM 609 O O . ALA A 1 88 ? 9.614 3.998 -20.671 1.00 91.38 88 ALA A O 1
ATOM 610 N N . VAL A 1 89 ? 7.908 4.942 -19.559 1.00 93.00 89 VAL A N 1
ATOM 611 C CA . VAL A 1 89 ? 7.775 6.097 -20.468 1.00 93.00 89 VAL A CA 1
ATOM 612 C C . VAL A 1 89 ? 8.579 7.301 -19.983 1.00 93.00 89 VAL A C 1
ATOM 614 O O . VAL A 1 89 ? 9.20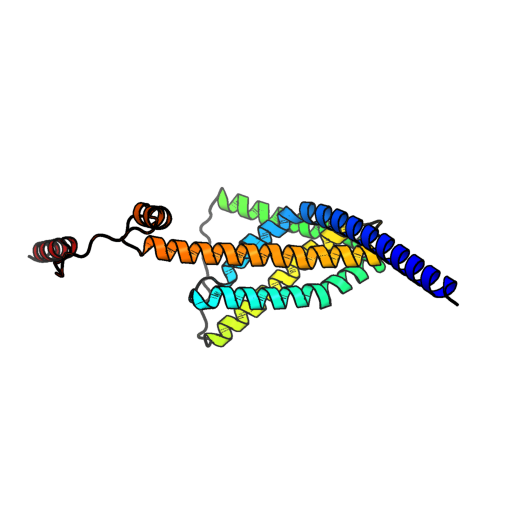0 7.991 -20.790 1.00 93.00 89 VAL A O 1
ATOM 617 N N . VAL A 1 90 ? 8.565 7.580 -18.675 1.00 92.69 90 VAL A N 1
ATOM 618 C CA . VAL A 1 90 ? 9.155 8.801 -18.102 1.00 92.69 90 VAL A CA 1
ATOM 619 C C . VAL A 1 90 ? 9.826 8.510 -16.744 1.00 92.69 90 VAL A C 1
ATOM 621 O O . VAL A 1 90 ? 9.456 9.109 -15.733 1.00 92.69 90 VAL A O 1
ATOM 624 N N . PRO A 1 91 ? 10.846 7.631 -16.676 1.00 88.06 91 PRO A N 1
ATOM 625 C CA . PRO A 1 91 ? 11.464 7.237 -15.403 1.00 88.06 91 PRO A CA 1
ATOM 626 C C . PRO A 1 91 ? 12.092 8.419 -14.652 1.00 88.06 91 PRO A C 1
ATOM 628 O O . PRO A 1 91 ? 12.095 8.460 -13.423 1.00 88.06 91 PRO A O 1
ATOM 631 N N . TRP A 1 92 ? 12.568 9.434 -15.381 1.00 91.19 92 TRP A N 1
ATOM 632 C CA . TRP A 1 92 ? 13.128 10.643 -14.780 1.00 91.19 92 TRP A CA 1
ATOM 633 C C . TRP A 1 92 ? 12.094 11.467 -14.003 1.00 91.19 92 TRP A C 1
ATOM 635 O O . TRP A 1 92 ? 12.503 12.260 -13.163 1.00 91.19 92 TRP A O 1
ATOM 645 N N . ALA A 1 93 ? 10.787 11.284 -14.244 1.00 90.75 93 ALA A N 1
ATOM 646 C CA . ALA A 1 93 ? 9.719 12.010 -13.553 1.00 90.75 93 ALA A CA 1
ATOM 647 C C . ALA A 1 93 ? 9.430 11.471 -12.141 1.00 90.75 93 ALA A C 1
ATOM 649 O O . ALA A 1 93 ? 8.834 12.181 -11.333 1.00 90.75 93 ALA A O 1
ATOM 650 N N . ILE A 1 94 ? 9.884 10.258 -11.811 1.00 89.69 94 ILE A N 1
ATOM 651 C CA . ILE A 1 94 ? 9.663 9.648 -10.491 1.00 89.69 94 ILE A CA 1
ATOM 652 C C . ILE A 1 94 ? 10.350 10.478 -9.397 1.00 89.69 94 ILE A C 1
ATOM 654 O O . ILE A 1 94 ? 9.724 10.849 -8.408 1.00 89.69 94 ILE A O 1
ATOM 658 N N . ASN A 1 95 ? 11.620 10.836 -9.600 1.00 90.31 95 ASN A N 1
ATOM 659 C CA . ASN A 1 95 ? 12.392 11.629 -8.641 1.00 90.31 95 ASN A CA 1
ATOM 660 C C . ASN A 1 95 ? 11.798 13.023 -8.362 1.00 90.31 95 ASN A C 1
ATOM 662 O O . ASN A 1 95 ? 11.609 13.336 -7.190 1.00 90.31 95 ASN A O 1
ATOM 666 N N . PRO A 1 96 ? 11.476 13.869 -9.362 1.00 91.44 96 PRO A N 1
ATOM 667 C CA . PRO A 1 96 ? 10.852 15.159 -9.099 1.00 91.44 96 PRO A CA 1
ATOM 668 C C . PRO A 1 96 ? 9.465 15.001 -8.470 1.00 91.44 96 PRO A C 1
ATOM 670 O O . PRO A 1 96 ? 9.143 15.773 -7.576 1.00 91.44 96 PRO A O 1
ATOM 673 N N . LEU A 1 97 ? 8.675 13.987 -8.850 1.00 89.12 97 LEU A N 1
ATOM 674 C CA . LEU A 1 97 ? 7.384 13.718 -8.207 1.00 89.12 97 LEU A CA 1
ATOM 675 C C . LEU A 1 97 ? 7.551 13.430 -6.706 1.00 89.12 97 LEU A C 1
ATOM 677 O O . LEU A 1 97 ? 6.853 14.026 -5.888 1.00 89.12 97 LEU A O 1
ATOM 681 N N . LEU A 1 98 ? 8.523 12.587 -6.342 1.00 89.44 98 LEU A N 1
ATOM 682 C CA . LEU A 1 98 ? 8.864 12.300 -4.945 1.00 89.44 98 LEU A CA 1
ATOM 683 C C . LEU A 1 98 ? 9.438 13.523 -4.217 1.00 89.44 98 LEU A C 1
ATOM 685 O O . LEU A 1 98 ? 9.125 13.733 -3.050 1.00 89.44 98 LEU A O 1
ATOM 689 N N . MET A 1 99 ? 10.243 14.354 -4.886 1.00 92.50 99 MET A N 1
ATOM 690 C CA . MET A 1 99 ? 10.755 15.601 -4.304 1.00 92.50 99 MET A CA 1
ATOM 691 C C . MET A 1 99 ? 9.627 16.588 -3.995 1.00 92.50 99 MET A C 1
ATOM 693 O O . MET A 1 99 ? 9.645 17.202 -2.932 1.00 92.50 99 MET A O 1
ATOM 697 N N . PHE A 1 100 ? 8.641 16.731 -4.885 1.00 92.50 100 PHE A N 1
ATOM 698 C CA . PHE A 1 100 ? 7.475 17.579 -4.634 1.00 92.50 100 PHE A CA 1
ATOM 699 C C . PHE A 1 100 ? 6.598 17.029 -3.506 1.00 92.50 100 PHE A C 1
ATOM 701 O O . PHE A 1 100 ? 6.186 17.807 -2.648 1.00 92.50 100 PHE A O 1
ATOM 708 N N . GLY A 1 101 ? 6.365 15.712 -3.468 1.00 86.88 101 GLY A N 1
ATOM 709 C CA . GLY A 1 101 ? 5.653 15.060 -2.363 1.00 86.88 101 GLY A CA 1
ATOM 710 C C . GLY A 1 101 ? 6.349 15.291 -1.021 1.00 86.88 101 GLY A C 1
ATOM 711 O O . GLY A 1 101 ? 5.751 15.827 -0.092 1.00 86.88 101 GLY A O 1
ATOM 712 N N . GLY A 1 102 ? 7.653 15.016 -0.950 1.00 89.00 102 GLY A N 1
ATOM 713 C CA . GLY A 1 102 ? 8.450 15.246 0.255 1.00 89.00 102 GLY A CA 1
ATOM 714 C C . GLY A 1 102 ? 8.513 16.719 0.673 1.00 89.00 102 GLY A C 1
ATOM 715 O O . GLY A 1 102 ? 8.464 17.020 1.862 1.00 89.00 102 GLY A O 1
ATOM 716 N N . LEU A 1 103 ? 8.578 17.656 -0.279 1.00 93.56 103 LEU A N 1
ATOM 717 C CA . LEU A 1 103 ? 8.547 19.090 0.020 1.00 93.56 103 LEU A CA 1
ATOM 718 C C . LEU A 1 103 ? 7.207 19.513 0.638 1.00 93.56 103 LEU A C 1
ATOM 720 O O . LEU A 1 103 ? 7.204 20.288 1.594 1.00 93.56 103 LEU A O 1
ATOM 724 N N . TYR A 1 104 ? 6.092 18.997 0.117 1.00 89.62 104 TYR A N 1
ATOM 725 C CA . TYR A 1 104 ? 4.762 19.251 0.671 1.00 89.62 104 TYR A CA 1
ATOM 726 C C . TYR A 1 104 ? 4.626 18.690 2.092 1.00 89.62 104 TYR A C 1
ATOM 728 O O . TYR A 1 104 ? 4.205 19.416 2.990 1.00 89.62 104 TYR A O 1
ATOM 736 N N . LEU A 1 105 ? 5.084 17.456 2.332 1.00 86.62 105 LEU A N 1
ATOM 737 C CA . LEU A 1 105 ? 5.088 16.861 3.674 1.00 86.62 105 LEU A CA 1
ATOM 738 C C . LEU A 1 105 ? 5.975 17.638 4.659 1.00 86.62 105 LEU A C 1
ATOM 740 O O . LEU A 1 105 ? 5.603 17.812 5.815 1.00 86.62 105 LEU A O 1
ATOM 744 N N . CYS A 1 106 ? 7.127 18.157 4.220 1.00 91.50 106 CYS A N 1
ATOM 745 C CA . CYS A 1 106 ? 7.962 19.036 5.047 1.00 91.50 106 CYS A CA 1
ATOM 746 C C . CYS A 1 106 ? 7.249 20.347 5.404 1.00 91.50 106 CYS A C 1
ATOM 748 O O . CYS A 1 106 ? 7.407 20.842 6.520 1.00 91.50 106 CYS A O 1
ATOM 750 N N . PHE A 1 107 ? 6.483 20.913 4.469 1.00 93.81 107 PHE A N 1
ATOM 751 C CA . PHE A 1 107 ? 5.689 22.116 4.705 1.00 93.81 107 PHE A CA 1
ATOM 752 C C . PHE A 1 107 ? 4.573 21.859 5.730 1.00 93.81 107 PHE A C 1
ATOM 754 O O . PHE A 1 107 ? 4.510 22.560 6.739 1.00 93.81 107 PHE A O 1
ATOM 761 N N . GLU A 1 108 ? 3.760 20.819 5.530 1.00 86.50 108 GLU A N 1
ATOM 762 C CA . GLU A 1 108 ? 2.670 20.465 6.451 1.00 86.50 108 GLU A CA 1
ATOM 763 C C . GLU A 1 108 ? 3.205 20.036 7.826 1.00 86.50 108 GLU A C 1
ATOM 765 O O . GLU A 1 108 ? 2.701 20.462 8.866 1.00 86.50 108 GLU A O 1
ATOM 770 N N . GLY A 1 109 ? 4.291 19.261 7.853 1.00 87.25 109 GLY A N 1
ATOM 771 C CA . GLY A 1 109 ? 4.964 18.871 9.088 1.00 87.25 109 GLY A CA 1
ATOM 772 C C . GLY A 1 109 ? 5.475 20.077 9.881 1.00 87.25 109 GLY A C 1
ATOM 773 O O . GLY A 1 109 ? 5.307 20.125 11.100 1.00 87.25 109 GLY A O 1
ATOM 774 N N . ALA A 1 110 ? 6.053 21.080 9.210 1.00 91.25 110 ALA A N 1
ATOM 775 C CA . ALA A 1 110 ? 6.496 22.312 9.859 1.00 91.25 110 ALA A CA 1
ATOM 776 C C . ALA A 1 110 ? 5.321 23.120 10.430 1.00 91.25 110 ALA A C 1
ATOM 778 O O . ALA A 1 110 ? 5.421 23.617 11.553 1.00 91.25 110 ALA A O 1
ATOM 779 N N . GLU A 1 111 ? 4.207 23.214 9.701 1.00 89.50 111 GLU A N 1
ATOM 780 C CA . GLU A 1 111 ? 2.989 23.886 10.164 1.00 89.50 111 GLU A CA 1
ATOM 781 C C . GLU A 1 111 ? 2.404 23.195 11.401 1.00 89.50 111 GLU A C 1
ATOM 783 O O . GLU A 1 111 ? 2.137 23.853 12.403 1.00 89.50 111 GLU A O 1
ATOM 788 N N . LYS A 1 112 ? 2.310 21.860 11.401 1.00 86.06 112 LYS A N 1
ATOM 789 C CA . LYS A 1 112 ? 1.796 21.093 12.549 1.00 86.06 112 LYS A CA 1
ATOM 790 C C . LYS A 1 112 ? 2.682 21.208 13.784 1.00 86.06 112 LYS A C 1
ATOM 792 O O . LYS A 1 112 ? 2.174 21.324 14.899 1.00 86.06 112 LYS A O 1
ATOM 797 N N . VAL A 1 113 ? 4.004 21.210 13.604 1.00 89.50 113 VAL A N 1
ATOM 798 C CA . VAL A 1 113 ? 4.947 21.465 14.705 1.00 89.50 113 VAL A CA 1
ATOM 799 C C . VAL A 1 113 ? 4.796 22.898 15.217 1.00 89.50 113 VAL A C 1
ATOM 801 O O . VAL A 1 113 ? 4.792 23.113 16.427 1.00 89.50 113 VAL A O 1
ATOM 804 N N . TYR A 1 114 ? 4.634 23.876 14.324 1.00 89.81 114 TYR A N 1
ATOM 805 C CA . TYR A 1 114 ? 4.430 25.271 14.705 1.00 89.81 114 TYR A CA 1
ATOM 806 C C . TYR A 1 114 ? 3.126 25.471 15.490 1.00 89.81 114 TYR A C 1
ATOM 808 O O . TYR A 1 114 ? 3.163 26.074 16.560 1.00 89.81 114 TYR A O 1
ATOM 816 N N . GLU A 1 115 ? 2.008 24.903 15.028 1.00 86.44 115 GLU A N 1
ATOM 817 C CA . GLU A 1 115 ? 0.718 24.908 15.738 1.00 86.44 115 GLU A CA 1
ATOM 818 C C . GLU A 1 115 ? 0.820 24.254 17.123 1.00 86.44 115 GLU A C 1
ATOM 820 O O . GLU A 1 115 ? 0.242 24.751 18.089 1.00 86.44 115 GLU A O 1
ATOM 825 N N . ALA A 1 116 ? 1.582 23.162 17.247 1.00 87.69 116 ALA A N 1
ATOM 826 C CA . ALA A 1 116 ? 1.773 22.471 18.520 1.00 87.69 116 ALA A CA 1
ATOM 827 C C . ALA A 1 116 ? 2.588 23.291 19.537 1.00 87.69 116 ALA A C 1
ATOM 829 O O . ALA A 1 116 ? 2.343 23.196 20.740 1.00 87.69 116 ALA A O 1
ATOM 830 N N . VAL A 1 117 ? 3.556 24.093 19.076 1.00 89.75 117 VAL A N 1
ATOM 831 C CA . VAL A 1 117 ? 4.400 24.940 19.941 1.00 89.75 117 VAL A CA 1
ATOM 832 C C . VAL A 1 117 ? 3.741 26.298 20.220 1.00 89.75 117 VAL A C 1
ATOM 834 O O . VAL A 1 117 ? 3.903 26.846 21.310 1.00 89.75 117 VAL A O 1
ATOM 837 N N . TRP A 1 118 ? 2.970 26.827 19.267 1.00 85.38 118 TRP A N 1
ATOM 838 C CA . TRP A 1 118 ? 2.237 28.091 19.366 1.00 85.38 118 TRP A CA 1
ATOM 839 C C . TRP A 1 118 ? 0.754 27.897 19.003 1.00 85.38 118 TRP A C 1
ATOM 841 O O . TRP A 1 118 ? 0.324 28.259 17.903 1.00 85.38 118 TRP A O 1
ATOM 851 N N . PRO A 1 119 ? -0.061 27.355 19.927 1.00 78.88 119 PRO A N 1
ATOM 852 C CA . PRO A 1 119 ? -1.480 27.149 19.676 1.00 78.88 119 PRO A CA 1
ATOM 853 C C . PRO A 1 119 ? -2.191 28.500 19.539 1.00 78.88 119 PRO A C 1
ATOM 855 O O . PRO A 1 119 ? -2.334 29.253 20.502 1.00 78.88 119 PRO A O 1
ATOM 858 N N . HIS A 1 120 ? -2.642 28.808 18.325 1.00 71.31 120 HIS A N 1
ATOM 859 C CA . HIS A 1 120 ? -3.571 29.902 18.063 1.00 71.31 120 HIS A CA 1
ATOM 860 C C . HIS A 1 120 ? -4.990 29.324 18.063 1.00 71.31 120 HIS A C 1
ATOM 862 O O . HIS A 1 120 ? -5.211 28.224 17.562 1.00 71.31 120 HIS A O 1
ATOM 868 N N . ALA A 1 121 ? -5.954 30.038 18.651 1.00 55.00 121 ALA A N 1
ATOM 869 C CA . ALA A 1 121 ? -7.344 29.594 18.707 1.00 55.00 121 ALA A CA 1
ATOM 870 C C . ALA A 1 121 ? -7.941 29.539 17.289 1.00 55.00 121 ALA A C 1
ATOM 872 O O . ALA A 1 121 ? -8.369 30.559 16.749 1.00 55.00 121 ALA A O 1
ATOM 873 N N . ALA A 1 122 ? -7.941 28.358 16.674 1.00 57.62 122 ALA A N 1
ATOM 874 C CA . ALA A 1 122 ? -8.630 28.124 15.416 1.00 57.62 122 ALA A CA 1
ATOM 875 C C . ALA A 1 122 ? -10.143 28.069 15.671 1.00 57.62 122 ALA A C 1
ATOM 877 O O . ALA A 1 122 ? -10.623 27.355 16.551 1.00 57.62 122 ALA A O 1
ATOM 878 N N . HIS A 1 123 ? -10.897 28.857 14.907 1.00 47.47 123 HIS A N 1
ATOM 879 C CA . HIS A 1 123 ? -12.349 28.760 14.849 1.00 47.47 123 HIS A CA 1
ATOM 880 C C . HIS A 1 123 ? -12.726 27.482 14.087 1.00 47.47 123 HIS A C 1
ATOM 882 O O . HIS A 1 123 ? -12.720 27.471 12.856 1.00 47.47 123 HIS A O 1
ATOM 888 N N . ASP A 1 124 ? -13.076 26.423 14.817 1.00 45.69 124 ASP A N 1
ATOM 889 C CA . ASP A 1 124 ? -13.693 25.228 14.245 1.00 45.69 124 ASP A CA 1
ATOM 890 C C . ASP A 1 124 ? -15.050 25.601 13.639 1.00 45.69 124 ASP A C 1
ATOM 892 O O . ASP A 1 124 ? -16.066 25.744 14.323 1.00 45.69 124 ASP A O 1
ATOM 896 N N . THR A 1 125 ? -15.074 25.769 12.320 1.00 44.69 125 THR A N 1
ATOM 897 C CA . THR A 1 125 ? -16.314 25.741 11.544 1.00 44.69 125 THR A CA 1
ATOM 898 C C . THR A 1 125 ? -16.693 24.277 11.378 1.00 44.69 125 THR A C 1
ATOM 900 O O . THR A 1 125 ? -16.391 23.637 10.373 1.00 44.69 125 THR A O 1
ATOM 903 N N . ALA A 1 126 ? -17.316 23.724 12.418 1.00 47.66 126 ALA A N 1
ATOM 904 C CA . ALA A 1 126 ? -17.960 22.425 12.345 1.00 47.66 126 ALA A CA 1
ATOM 905 C C . ALA A 1 126 ? -19.037 22.491 11.253 1.00 47.66 126 ALA A C 1
ATOM 907 O O . ALA A 1 126 ? -20.053 23.168 11.399 1.00 47.66 126 ALA A O 1
ATOM 908 N N . ALA A 1 127 ? -18.778 21.833 10.125 1.00 50.78 127 ALA A N 1
ATOM 909 C CA . ALA A 1 127 ? -19.786 21.619 9.106 1.00 50.78 127 ALA A CA 1
ATOM 910 C C . ALA A 1 127 ? -20.899 20.748 9.708 1.00 50.78 127 ALA A C 1
ATOM 912 O O . ALA A 1 127 ? -20.658 19.614 10.123 1.00 50.78 127 ALA A O 1
ATOM 913 N N . GLU A 1 128 ? -22.098 21.320 9.775 1.00 47.69 128 GLU A N 1
ATOM 914 C CA . GLU A 1 128 ? -23.331 20.672 10.216 1.00 47.69 128 GLU A CA 1
ATOM 915 C C . GLU A 1 128 ? -23.535 19.331 9.479 1.00 47.69 128 GLU A C 1
ATOM 917 O O . GLU A 1 128 ? -23.476 19.293 8.242 1.00 47.69 128 GLU A O 1
ATOM 922 N N . PRO A 1 129 ? -23.777 18.215 10.191 1.00 54.84 129 PRO A N 1
ATOM 923 C CA . PRO A 1 129 ? -24.047 16.942 9.549 1.00 54.84 129 PRO A CA 1
ATOM 924 C C . PRO A 1 129 ? -25.422 16.994 8.878 1.00 54.84 129 PRO A C 1
ATOM 926 O O . PRO A 1 129 ? -26.459 17.051 9.533 1.00 54.84 129 PRO A O 1
ATOM 929 N N . VAL A 1 130 ? -25.423 16.949 7.547 1.00 55.97 130 VAL A N 1
ATOM 930 C CA . VAL A 1 130 ? -26.624 16.685 6.749 1.00 55.97 130 VAL A CA 1
ATOM 931 C C . VAL A 1 130 ? -27.174 15.316 7.160 1.00 55.97 130 VAL A C 1
ATOM 933 O O . VAL A 1 130 ? -26.429 14.334 7.155 1.00 55.97 130 VAL A O 1
ATOM 936 N N . GLU A 1 131 ? -28.462 15.252 7.513 1.00 53.50 131 GLU A N 1
ATOM 937 C CA . GLU A 1 131 ? -29.206 14.018 7.798 1.00 53.50 131 GLU A CA 1
ATOM 938 C C . GLU A 1 131 ? -29.193 13.088 6.572 1.00 53.50 131 GLU A C 1
ATOM 940 O O . GLU A 1 131 ? -30.092 13.097 5.733 1.00 53.50 131 GLU A O 1
ATOM 945 N N . ALA A 1 132 ? -28.138 12.292 6.434 1.00 61.62 132 ALA A N 1
ATOM 946 C CA . ALA A 1 132 ? -28.054 11.220 5.458 1.00 61.62 132 ALA A CA 1
ATOM 947 C C . ALA A 1 132 ? -28.332 9.878 6.143 1.00 61.62 132 ALA A C 1
ATOM 949 O O . ALA A 1 132 ? -27.963 9.655 7.297 1.00 61.62 132 ALA A O 1
ATOM 950 N N . ASP A 1 133 ? -28.984 8.975 5.410 1.00 81.19 133 ASP A N 1
ATOM 951 C CA . ASP A 1 133 ? -29.251 7.603 5.843 1.00 81.19 133 ASP A CA 1
ATOM 952 C C . ASP A 1 133 ? -27.946 6.943 6.349 1.00 81.19 133 ASP A C 1
ATOM 954 O O . ASP A 1 133 ? -26.920 7.021 5.659 1.00 81.19 133 ASP A O 1
ATOM 958 N N . PRO A 1 134 ? -27.937 6.286 7.527 1.00 78.31 134 PRO A N 1
ATOM 959 C CA . PRO A 1 134 ? -26.752 5.621 8.071 1.00 78.31 134 PRO A CA 1
ATOM 960 C C . PRO A 1 134 ? -26.054 4.675 7.081 1.00 78.31 134 PRO A C 1
ATOM 962 O O . PRO A 1 134 ? -24.828 4.558 7.118 1.00 78.31 134 PRO A O 1
ATOM 965 N N . ALA A 1 135 ? -26.790 4.033 6.166 1.00 83.12 135 ALA A N 1
ATOM 966 C CA . ALA A 1 135 ? -26.187 3.197 5.125 1.00 83.12 135 ALA A CA 1
ATOM 967 C C . ALA A 1 135 ? -25.436 4.017 4.057 1.00 83.12 135 ALA A C 1
ATOM 969 O O . ALA A 1 135 ? -24.373 3.613 3.581 1.00 83.12 135 ALA A O 1
ATOM 970 N N . GLN A 1 136 ? -25.961 5.190 3.698 1.00 84.19 136 GLN A N 1
ATOM 971 C CA . GLN A 1 136 ? -25.315 6.105 2.757 1.00 84.19 136 GLN A CA 1
ATOM 972 C C . GLN A 1 136 ? -24.066 6.738 3.372 1.00 84.19 136 GLN A C 1
ATOM 974 O O . GLN A 1 136 ? -23.046 6.841 2.693 1.00 84.19 136 GLN A O 1
ATOM 979 N N . LEU A 1 137 ? -24.111 7.089 4.659 1.00 84.12 137 LEU A N 1
ATOM 980 C CA . LEU A 1 137 ? -22.953 7.593 5.402 1.00 84.12 137 LEU A CA 1
ATOM 981 C C . LEU A 1 137 ? -21.827 6.553 5.494 1.00 84.12 137 LEU A C 1
ATOM 983 O O . LEU A 1 137 ? -20.661 6.895 5.287 1.00 84.12 137 LEU A O 1
ATOM 987 N N . GLU A 1 138 ? -22.156 5.279 5.737 1.00 87.44 138 GLU A N 1
ATOM 988 C CA . GLU A 1 138 ? -21.176 4.180 5.719 1.00 87.44 138 GLU A CA 1
ATOM 989 C C . GLU A 1 138 ? -20.509 4.065 4.341 1.00 87.44 138 GLU A C 1
ATOM 991 O O . GLU A 1 138 ? -19.281 4.056 4.235 1.00 87.44 138 GLU A O 1
ATOM 996 N N . GLN A 1 139 ? -21.306 4.047 3.269 1.00 88.00 139 GLN A N 1
ATOM 997 C CA . GLN A 1 139 ? -20.787 3.931 1.907 1.00 88.00 139 GLN A CA 1
ATOM 998 C C . GLN A 1 139 ? -19.929 5.140 1.506 1.00 88.00 139 GLN A C 1
ATOM 1000 O O . GLN A 1 139 ? -18.895 4.975 0.852 1.00 88.00 139 GLN A O 1
ATOM 1005 N N . GLN A 1 140 ? -20.327 6.347 1.912 1.00 88.88 140 GLN A N 1
ATOM 1006 C CA . GLN A 1 140 ? -19.552 7.565 1.687 1.00 88.88 140 GLN A CA 1
ATOM 1007 C C . GLN A 1 140 ? -18.203 7.491 2.401 1.00 88.88 140 GLN A C 1
ATOM 1009 O O . GLN A 1 140 ? -17.182 7.696 1.742 1.00 88.88 140 GLN A O 1
ATOM 1014 N N . LYS A 1 141 ? -18.169 7.105 3.685 1.00 88.12 141 LYS A N 1
ATOM 1015 C CA . LYS A 1 141 ? -16.914 6.933 4.434 1.00 88.12 141 LYS A CA 1
ATOM 1016 C C . LYS A 1 141 ? -16.015 5.856 3.828 1.00 88.12 141 LYS A C 1
ATOM 1018 O O . LYS A 1 141 ? -14.828 6.113 3.651 1.00 88.12 141 LYS A O 1
ATOM 1023 N N . ILE A 1 142 ? -16.566 4.707 3.424 1.00 89.94 142 ILE A N 1
ATOM 1024 C CA . ILE A 1 142 ? -15.801 3.655 2.729 1.00 89.94 142 ILE A CA 1
ATOM 1025 C C . ILE A 1 142 ? -15.195 4.206 1.435 1.00 89.94 142 ILE A C 1
ATOM 1027 O O . ILE A 1 142 ? -14.006 4.035 1.180 1.00 89.94 142 ILE A O 1
ATOM 1031 N N . SER A 1 143 ? -15.993 4.893 0.615 1.00 89.56 143 SER A N 1
ATOM 1032 C CA . SER A 1 143 ? -15.515 5.440 -0.659 1.00 89.56 143 SER A CA 1
ATOM 1033 C C . SER A 1 143 ? -14.481 6.557 -0.479 1.00 89.56 143 SER A C 1
ATOM 1035 O O . SER A 1 143 ? -13.556 6.659 -1.281 1.00 89.56 143 SER A O 1
ATOM 1037 N N . GLY A 1 144 ? -14.620 7.373 0.570 1.00 89.94 144 GLY A N 1
ATOM 1038 C CA . GLY A 1 144 ? -13.660 8.407 0.944 1.00 89.94 144 GLY A CA 1
ATOM 1039 C C . GLY A 1 144 ? -12.335 7.795 1.381 1.00 89.94 144 GLY A C 1
ATOM 1040 O O . GLY A 1 144 ? -11.302 8.142 0.820 1.00 89.94 144 GLY A O 1
ATOM 1041 N N . ALA A 1 145 ? -12.381 6.810 2.281 1.00 90.12 145 ALA A N 1
ATOM 1042 C CA . ALA A 1 145 ? -11.201 6.085 2.745 1.00 90.12 145 ALA A CA 1
ATOM 1043 C C . ALA A 1 145 ? -10.450 5.409 1.587 1.00 90.12 145 ALA A C 1
ATOM 1045 O O . ALA A 1 145 ? -9.238 5.547 1.479 1.00 90.12 145 ALA A O 1
ATOM 1046 N N . ILE A 1 146 ? -11.167 4.764 0.657 1.00 91.62 146 ILE A N 1
ATOM 1047 C CA . ILE A 1 146 ? -10.560 4.141 -0.533 1.00 91.62 146 ILE A CA 1
ATOM 1048 C C . ILE A 1 146 ? -9.864 5.180 -1.434 1.00 91.62 146 ILE A C 1
ATOM 1050 O O . ILE A 1 146 ? -8.837 4.874 -2.039 1.00 91.62 146 ILE A O 1
ATOM 1054 N N . LYS A 1 147 ? -10.411 6.397 -1.560 1.00 91.50 147 LYS A N 1
ATOM 1055 C CA . LYS A 1 147 ? -9.791 7.473 -2.355 1.00 91.50 147 LYS A CA 1
ATOM 1056 C C . LYS A 1 147 ? -8.541 8.029 -1.683 1.00 91.50 147 LYS A C 1
ATOM 1058 O O . LYS A 1 147 ? -7.550 8.245 -2.372 1.00 91.50 147 LYS A O 1
ATOM 1063 N N . THR A 1 148 ? -8.587 8.261 -0.373 1.00 89.38 148 THR A N 1
ATOM 1064 C CA . THR A 1 148 ? -7.418 8.744 0.370 1.00 89.38 148 THR A CA 1
ATOM 1065 C C . THR A 1 148 ? -6.301 7.704 0.357 1.00 89.38 148 THR A C 1
ATOM 1067 O O . THR A 1 148 ? -5.181 8.039 -0.017 1.00 89.38 148 THR A O 1
ATOM 1070 N N . ASP A 1 149 ? -6.620 6.433 0.619 1.00 90.81 149 ASP A N 1
ATOM 1071 C CA . ASP A 1 149 ? -5.658 5.328 0.526 1.00 90.81 149 ASP A CA 1
ATOM 1072 C C . ASP A 1 149 ? -5.062 5.213 -0.884 1.00 90.81 149 ASP A C 1
ATOM 1074 O O . ASP A 1 149 ? -3.865 4.993 -1.012 1.00 90.81 149 ASP A O 1
ATOM 1078 N N . PHE A 1 150 ? -5.841 5.420 -1.954 1.00 90.94 150 PHE A N 1
ATOM 1079 C CA . PHE A 1 150 ? -5.304 5.406 -3.321 1.00 90.94 150 PHE A CA 1
ATOM 1080 C C . PHE A 1 150 ? -4.211 6.462 -3.537 1.00 90.94 150 PHE A C 1
ATOM 1082 O O . PHE A 1 150 ? -3.209 6.172 -4.190 1.00 90.94 150 PHE A O 1
ATOM 1089 N N . ILE A 1 151 ? -4.388 7.666 -2.989 1.00 88.69 151 ILE A N 1
ATOM 1090 C CA . ILE A 1 151 ? -3.401 8.749 -3.092 1.00 88.69 151 ILE A CA 1
ATOM 1091 C C . ILE A 1 151 ? -2.157 8.407 -2.265 1.00 88.69 151 ILE A C 1
ATOM 1093 O O . ILE A 1 151 ? -1.051 8.449 -2.801 1.00 88.69 151 ILE A O 1
ATOM 1097 N N . LEU A 1 152 ? -2.336 7.990 -1.008 1.00 87.88 152 LEU A N 1
ATOM 1098 C CA . LEU A 1 152 ? -1.230 7.599 -0.119 1.00 87.88 152 LEU A CA 1
ATOM 1099 C C . LEU A 1 152 ? -0.447 6.405 -0.686 1.00 87.88 152 LEU A C 1
ATOM 1101 O O . LEU A 1 152 ? 0.781 6.358 -0.697 1.00 87.88 152 LEU A O 1
ATOM 1105 N N . SER A 1 153 ? -1.157 5.470 -1.302 1.00 89.50 153 SER A N 1
ATOM 1106 C CA . SER A 1 153 ? -0.560 4.313 -1.957 1.00 89.50 153 SER A CA 1
ATOM 1107 C C . SER A 1 153 ? 0.189 4.671 -3.233 1.00 89.50 153 SER A C 1
ATOM 1109 O O . SER A 1 153 ? 1.146 3.978 -3.577 1.00 89.50 153 SER A O 1
ATOM 1111 N N . ALA A 1 154 ? -0.208 5.728 -3.946 1.00 91.88 154 ALA A N 1
ATOM 1112 C CA . ALA A 1 154 ? 0.532 6.196 -5.114 1.00 91.88 154 ALA A CA 1
ATOM 1113 C C . ALA A 1 154 ? 1.945 6.654 -4.723 1.00 91.88 154 ALA A C 1
ATOM 1115 O O . ALA A 1 154 ? 2.902 6.328 -5.427 1.00 91.88 154 ALA A O 1
ATOM 1116 N N . GLU A 1 155 ? 2.088 7.327 -3.579 1.00 89.75 155 GLU A N 1
ATOM 1117 C CA . GLU A 1 155 ? 3.388 7.714 -3.027 1.00 89.75 155 GLU A CA 1
ATOM 1118 C C . GLU A 1 155 ? 4.243 6.489 -2.692 1.00 89.75 155 GLU A C 1
ATOM 1120 O O . GLU A 1 155 ? 5.383 6.387 -3.142 1.00 89.75 155 GLU A O 1
ATOM 1125 N N . ILE A 1 156 ? 3.678 5.508 -1.984 1.00 91.50 156 ILE A N 1
ATOM 1126 C CA . ILE A 1 156 ? 4.380 4.266 -1.627 1.00 91.50 156 ILE A CA 1
ATOM 1127 C C . ILE A 1 156 ? 4.822 3.493 -2.880 1.00 91.50 156 ILE A C 1
ATOM 1129 O O . ILE A 1 156 ? 5.941 2.972 -2.925 1.00 91.50 156 ILE A O 1
ATOM 1133 N N . MET A 1 157 ? 3.980 3.421 -3.916 1.00 93.00 157 MET A N 1
ATOM 1134 C CA . MET A 1 157 ? 4.322 2.766 -5.186 1.00 93.00 157 MET A CA 1
ATOM 1135 C C . MET A 1 157 ? 5.428 3.518 -5.932 1.00 93.00 157 MET A C 1
ATOM 1137 O O . MET A 1 157 ? 6.370 2.892 -6.419 1.00 93.00 157 MET A O 1
ATOM 1141 N N . ALA A 1 158 ? 5.354 4.851 -5.991 1.00 92.31 158 ALA A N 1
ATOM 1142 C CA . ALA A 1 158 ? 6.386 5.681 -6.608 1.00 92.31 158 ALA A CA 1
ATOM 1143 C C . ALA A 1 158 ? 7.723 5.565 -5.864 1.00 92.31 158 ALA A C 1
ATOM 1145 O O . ALA A 1 158 ? 8.770 5.403 -6.494 1.00 92.31 158 ALA A O 1
ATOM 1146 N N . LEU A 1 159 ? 7.688 5.568 -4.529 1.00 92.44 159 LEU A N 1
ATOM 1147 C CA . LEU A 1 159 ? 8.864 5.375 -3.692 1.00 92.44 159 LEU A CA 1
ATOM 1148 C C . LEU A 1 159 ? 9.463 3.993 -3.934 1.00 92.44 159 LEU A C 1
ATOM 1150 O O . LEU A 1 159 ? 10.649 3.894 -4.215 1.00 92.44 159 LEU A O 1
ATOM 1154 N N . THR A 1 160 ? 8.643 2.941 -3.914 1.00 93.19 160 THR A N 1
ATOM 1155 C CA . THR A 1 160 ? 9.070 1.565 -4.210 1.00 93.19 160 THR A CA 1
ATOM 1156 C C . THR A 1 160 ? 9.778 1.488 -5.554 1.00 93.19 160 THR A C 1
ATOM 1158 O O . THR A 1 160 ? 10.893 0.974 -5.625 1.00 93.19 160 THR A O 1
ATOM 1161 N N . LEU A 1 161 ? 9.193 2.069 -6.599 1.00 93.00 161 LEU A N 1
ATOM 1162 C CA . LEU A 1 161 ? 9.785 2.092 -7.931 1.00 93.00 161 LEU A CA 1
ATOM 1163 C C .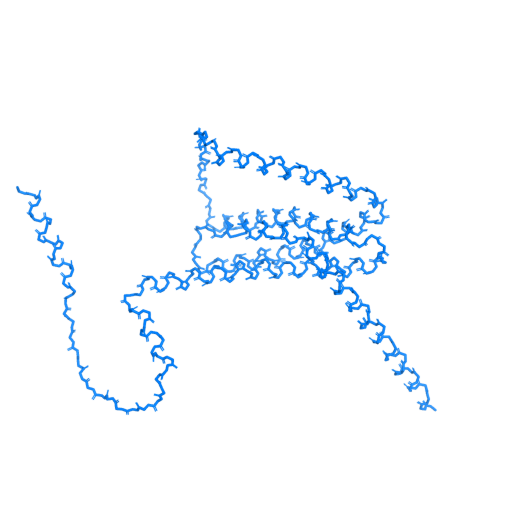 LEU A 1 161 ? 11.137 2.824 -7.959 1.00 93.00 161 LEU A C 1
ATOM 1165 O O . LEU A 1 161 ? 12.090 2.330 -8.558 1.00 93.00 161 LEU A O 1
ATOM 1169 N N . ALA A 1 162 ? 11.266 3.937 -7.230 1.00 91.81 162 ALA A N 1
ATOM 1170 C CA . ALA A 1 162 ? 12.530 4.663 -7.081 1.00 91.81 162 ALA A CA 1
ATOM 1171 C C . ALA A 1 162 ? 13.616 3.872 -6.326 1.00 91.81 162 ALA A C 1
ATOM 1173 O O . ALA A 1 162 ? 14.798 4.205 -6.411 1.00 91.81 162 ALA A O 1
ATOM 1174 N N . THR A 1 163 ? 13.254 2.821 -5.580 1.00 90.50 163 THR A N 1
ATOM 1175 C CA . THR A 1 163 ? 14.227 1.968 -4.873 1.00 90.50 163 THR A CA 1
ATOM 1176 C C . THR A 1 163 ? 14.805 0.838 -5.715 1.00 90.50 163 THR A C 1
ATOM 1178 O O . THR A 1 163 ? 15.821 0.270 -5.311 1.00 90.50 163 THR A O 1
ATOM 1181 N N . VAL A 1 164 ? 14.200 0.541 -6.868 1.00 91.75 164 VAL A N 1
ATOM 1182 C CA . VAL A 1 164 ? 14.610 -0.533 -7.788 1.00 91.75 164 VAL A CA 1
ATOM 1183 C C . VAL A 1 164 ? 14.807 -0.016 -9.228 1.00 91.75 164 VAL A C 1
ATOM 1185 O O . VAL A 1 164 ? 14.201 -0.540 -10.168 1.00 91.75 164 VAL A O 1
ATOM 1188 N N . PRO A 1 165 ? 15.653 1.014 -9.439 1.00 85.25 165 PRO A N 1
ATOM 1189 C CA . PRO A 1 165 ? 15.795 1.661 -10.746 1.00 85.25 165 PRO A CA 1
ATOM 1190 C C . PRO A 1 165 ? 16.387 0.737 -11.821 1.00 85.25 165 PRO A C 1
ATOM 1192 O O . PRO A 1 165 ? 15.999 0.834 -12.980 1.00 85.25 165 PRO A O 1
ATOM 1195 N N . ASP A 1 166 ? 17.277 -0.182 -11.435 1.00 87.00 166 ASP A N 1
ATOM 1196 C CA . ASP A 1 166 ? 17.999 -1.071 -12.360 1.00 87.00 166 ASP A CA 1
ATOM 1197 C C . ASP A 1 166 ? 17.336 -2.451 -12.529 1.00 87.00 166 ASP A C 1
ATOM 1199 O O . ASP A 1 166 ? 17.852 -3.325 -13.230 1.00 87.00 166 ASP A O 1
ATOM 1203 N N . ALA A 1 167 ? 16.203 -2.684 -11.862 1.00 89.12 167 ALA A N 1
ATOM 1204 C CA . ALA A 1 167 ? 15.488 -3.948 -11.945 1.00 89.12 167 ALA A CA 1
ATOM 1205 C C . ALA A 1 167 ? 14.805 -4.109 -13.314 1.00 89.12 167 ALA A C 1
ATOM 1207 O O . ALA A 1 167 ? 14.338 -3.148 -13.924 1.00 89.12 167 ALA A O 1
ATOM 1208 N N . SER A 1 168 ? 14.702 -5.352 -13.793 1.00 92.12 168 SER A N 1
ATOM 1209 C CA . SER A 1 168 ? 13.946 -5.645 -15.014 1.00 92.12 168 SER A CA 1
ATOM 1210 C C . SER A 1 168 ? 12.466 -5.288 -14.838 1.00 92.12 168 SER A C 1
ATOM 1212 O O . SER A 1 168 ? 11.943 -5.311 -13.726 1.00 92.12 168 SER A O 1
ATOM 1214 N N . PHE A 1 169 ? 11.757 -5.027 -15.938 1.00 91.38 169 PHE A N 1
ATOM 1215 C CA . PHE A 1 169 ? 10.330 -4.678 -15.895 1.00 91.38 169 PHE A CA 1
ATOM 1216 C C . PHE A 1 169 ? 9.486 -5.698 -15.108 1.00 91.38 169 PHE A C 1
ATOM 1218 O O . PHE A 1 169 ? 8.630 -5.330 -14.306 1.00 91.38 169 PHE A O 1
ATOM 1225 N N . VAL A 1 170 ? 9.764 -6.993 -15.298 1.00 91.12 170 VAL A N 1
ATOM 1226 C CA . VAL A 1 170 ? 9.083 -8.075 -14.571 1.00 91.12 170 VAL A CA 1
ATOM 1227 C C . VAL A 1 170 ? 9.429 -8.033 -13.084 1.00 91.12 170 VAL A C 1
ATOM 1229 O O . VAL A 1 170 ? 8.536 -8.163 -12.253 1.00 91.12 170 VAL A O 1
ATOM 1232 N N . MET A 1 171 ? 10.697 -7.806 -12.736 1.00 92.69 171 MET A N 1
ATOM 1233 C CA . MET A 1 171 ? 11.118 -7.706 -11.340 1.00 92.69 171 MET A CA 1
ATOM 1234 C C . MET A 1 171 ? 10.471 -6.499 -10.649 1.00 92.69 171 MET A C 1
ATOM 1236 O O . MET A 1 171 ? 9.919 -6.650 -9.564 1.00 92.69 171 MET A O 1
ATOM 1240 N N . GLN A 1 172 ? 10.431 -5.332 -11.302 1.00 93.62 172 GLN A N 1
ATOM 1241 C CA . GLN A 1 172 ? 9.720 -4.150 -10.799 1.00 93.62 172 GLN A CA 1
ATOM 1242 C C . GLN A 1 172 ? 8.236 -4.449 -10.552 1.00 93.62 172 GLN A C 1
ATOM 1244 O O . GLN A 1 172 ? 7.704 -4.081 -9.506 1.00 93.62 172 GLN A O 1
ATOM 1249 N N . ALA A 1 173 ? 7.574 -5.157 -11.472 1.00 94.62 173 ALA A N 1
ATOM 1250 C CA . ALA A 1 173 ? 6.173 -5.545 -11.320 1.00 94.62 173 ALA A CA 1
ATOM 1251 C C . ALA A 1 173 ? 5.952 -6.471 -10.116 1.00 94.62 173 ALA A C 1
ATOM 1253 O O . ALA A 1 173 ? 5.018 -6.257 -9.341 1.00 94.62 173 ALA A O 1
ATOM 1254 N N . VAL A 1 174 ? 6.818 -7.474 -9.932 1.00 94.19 174 VAL A N 1
ATOM 1255 C CA . VAL A 1 174 ? 6.740 -8.398 -8.790 1.00 94.19 174 VAL A CA 1
ATOM 1256 C C . VAL A 1 174 ? 7.004 -7.657 -7.481 1.00 94.19 174 VAL A C 1
ATOM 1258 O O . VAL A 1 174 ? 6.238 -7.820 -6.535 1.00 94.19 174 VAL A O 1
ATOM 1261 N N . VAL A 1 175 ? 8.027 -6.802 -7.423 1.00 94.50 175 VAL A N 1
ATOM 1262 C CA . VAL A 1 175 ? 8.344 -5.996 -6.234 1.00 94.50 175 VAL A CA 1
ATOM 1263 C C . VAL A 1 175 ? 7.181 -5.068 -5.876 1.00 94.50 175 VAL A C 1
ATOM 1265 O O . VAL A 1 175 ? 6.747 -5.064 -4.726 1.00 94.50 175 VAL A O 1
ATOM 1268 N N . LEU A 1 176 ? 6.615 -4.340 -6.845 1.00 94.62 176 LEU A N 1
ATOM 1269 C CA . LEU A 1 176 ? 5.443 -3.481 -6.626 1.00 94.62 176 LEU A CA 1
ATOM 1270 C C . LEU A 1 176 ? 4.229 -4.278 -6.137 1.00 94.62 176 LEU A C 1
ATOM 1272 O O . LEU A 1 176 ? 3.532 -3.833 -5.225 1.00 94.62 176 LEU A O 1
ATOM 1276 N N . ALA A 1 177 ? 3.986 -5.466 -6.695 1.00 94.94 177 ALA A N 1
ATOM 1277 C CA . ALA A 1 177 ? 2.908 -6.342 -6.242 1.00 94.94 177 ALA A CA 1
ATOM 1278 C C . ALA A 1 177 ? 3.129 -6.813 -4.797 1.00 94.94 177 ALA A C 1
ATOM 1280 O O . ALA A 1 177 ? 2.213 -6.722 -3.979 1.00 94.94 177 ALA A O 1
ATOM 1281 N N . LEU A 1 178 ? 4.339 -7.276 -4.465 1.00 94.88 178 LEU A N 1
ATOM 1282 C CA . LEU A 1 178 ? 4.694 -7.733 -3.119 1.00 94.88 178 LEU A CA 1
ATOM 1283 C C . LEU A 1 178 ? 4.560 -6.610 -2.094 1.00 94.88 178 LEU A C 1
ATOM 1285 O O . LEU A 1 178 ? 3.951 -6.812 -1.046 1.00 94.88 178 LEU A O 1
ATOM 1289 N N . VAL A 1 179 ? 5.081 -5.423 -2.403 1.00 94.50 179 VAL A N 1
ATOM 1290 C CA . VAL A 1 179 ? 4.982 -4.257 -1.521 1.00 94.50 179 VAL A CA 1
ATOM 1291 C C . VAL A 1 179 ? 3.529 -3.807 -1.381 1.00 94.50 179 VAL A C 1
ATOM 1293 O O . VAL A 1 179 ? 3.064 -3.591 -0.265 1.00 94.50 179 VAL A O 1
ATOM 1296 N N . GLY A 1 180 ? 2.772 -3.730 -2.478 1.00 92.56 180 GLY A N 1
ATOM 1297 C CA . GLY A 1 180 ? 1.373 -3.302 -2.455 1.00 92.56 180 GLY A CA 1
ATOM 1298 C C . GLY A 1 180 ? 0.474 -4.239 -1.660 1.00 92.56 180 GLY A C 1
ATOM 1299 O O . GLY A 1 180 ? -0.316 -3.782 -0.833 1.00 92.56 180 GLY A O 1
ATOM 1300 N N . VAL A 1 181 ? 0.616 -5.549 -1.854 1.00 94.75 181 VAL A N 1
ATOM 1301 C CA . VAL A 1 181 ? -0.120 -6.558 -1.079 1.00 94.75 181 VAL A CA 1
ATOM 1302 C C . VAL A 1 181 ? 0.358 -6.566 0.373 1.00 94.75 181 VAL A C 1
ATOM 1304 O O . VAL A 1 181 ? -0.465 -6.530 1.287 1.00 94.75 181 VAL A O 1
ATOM 1307 N N . GLY A 1 182 ? 1.674 -6.576 0.589 1.00 94.12 182 GLY A N 1
ATOM 1308 C CA . GLY A 1 182 ? 2.294 -6.667 1.908 1.00 94.12 182 GLY A CA 1
ATOM 1309 C C . GLY A 1 182 ? 1.939 -5.491 2.810 1.00 94.12 182 GLY A C 1
ATOM 1310 O O . GLY A 1 182 ? 1.481 -5.704 3.929 1.00 94.12 182 GLY A O 1
ATOM 1311 N N . ILE A 1 183 ? 2.066 -4.258 2.314 1.00 92.12 183 ILE A N 1
ATOM 1312 C CA . ILE A 1 183 ? 1.704 -3.049 3.067 1.00 92.12 183 ILE A CA 1
ATOM 1313 C C . ILE A 1 183 ? 0.200 -2.998 3.323 1.00 92.12 183 ILE A C 1
ATOM 1315 O O . ILE A 1 183 ? -0.202 -2.691 4.437 1.00 92.12 183 ILE A O 1
ATOM 1319 N N . THR A 1 184 ? -0.642 -3.359 2.349 1.00 92.31 184 THR A N 1
ATOM 1320 C CA . THR A 1 184 ? -2.099 -3.410 2.575 1.00 92.31 184 THR A CA 1
ATOM 1321 C C . THR A 1 184 ? -2.442 -4.405 3.684 1.00 92.31 184 THR A C 1
ATOM 1323 O O . THR A 1 184 ? -3.185 -4.078 4.605 1.00 92.31 184 THR A O 1
ATOM 1326 N N . GLY A 1 185 ? -1.862 -5.605 3.652 1.00 92.88 185 GLY A N 1
ATOM 1327 C CA . GLY A 1 185 ? -2.043 -6.581 4.725 1.00 92.88 185 GLY A CA 1
ATOM 1328 C C . GLY A 1 185 ? -1.538 -6.069 6.075 1.00 92.88 185 GLY A C 1
ATOM 1329 O O . GLY A 1 185 ? -2.218 -6.238 7.084 1.00 92.88 185 GLY A O 1
ATOM 1330 N N . LEU A 1 186 ? -0.379 -5.411 6.094 1.00 92.06 186 LEU A N 1
ATOM 1331 C CA . LEU A 1 186 ? 0.242 -4.893 7.310 1.00 92.06 186 LEU A CA 1
ATOM 1332 C C . LEU A 1 186 ? -0.560 -3.746 7.932 1.00 92.06 186 LEU A C 1
ATOM 1334 O O . LEU A 1 186 ? -0.862 -3.811 9.118 1.00 92.06 186 LEU A O 1
ATOM 1338 N N . VAL A 1 187 ? -0.935 -2.731 7.151 1.00 90.94 187 VAL A N 1
ATOM 1339 C CA . VAL A 1 187 ? -1.662 -1.547 7.638 1.00 90.94 187 VAL A CA 1
ATOM 1340 C C . VAL A 1 187 ? -3.056 -1.942 8.107 1.00 90.94 187 VAL A C 1
ATOM 1342 O O . VAL A 1 187 ? -3.388 -1.761 9.276 1.00 90.94 187 VAL A O 1
ATOM 1345 N N . TYR A 1 188 ? -3.861 -2.565 7.242 1.00 91.50 188 TYR A N 1
ATOM 1346 C CA . TYR A 1 188 ? -5.230 -2.940 7.606 1.00 91.50 188 TYR A CA 1
ATOM 1347 C C . TYR A 1 188 ? -5.267 -4.064 8.649 1.00 91.50 188 TYR A C 1
ATOM 1349 O O . TYR A 1 188 ? -6.177 -4.101 9.476 1.00 91.50 188 TYR A O 1
ATOM 1357 N N . GLY A 1 189 ? -4.266 -4.949 8.660 1.00 92.25 189 GLY A N 1
ATOM 1358 C CA . GLY A 1 189 ? -4.088 -5.950 9.709 1.00 92.25 189 GLY A CA 1
ATOM 1359 C C . GLY A 1 189 ? -3.766 -5.32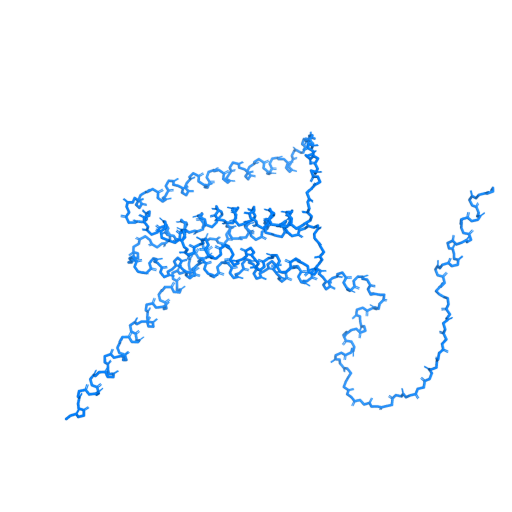0 11.063 1.00 92.25 189 GLY A C 1
ATOM 1360 O O . GLY A 1 189 ? -4.406 -5.661 12.056 1.00 92.25 189 GLY A O 1
ATOM 1361 N N . ALA A 1 190 ? -2.835 -4.363 11.111 1.00 91.75 190 ALA A N 1
ATOM 1362 C CA . ALA A 1 190 ? -2.510 -3.625 12.330 1.00 91.75 190 ALA A CA 1
ATOM 1363 C C . ALA A 1 190 ? -3.719 -2.835 12.847 1.00 91.75 190 ALA A C 1
ATOM 1365 O O . ALA A 1 190 ? -4.039 -2.917 14.029 1.00 91.75 190 ALA A O 1
ATOM 1366 N N . VAL A 1 191 ? -4.446 -2.146 11.965 1.00 90.25 191 VAL A N 1
ATOM 1367 C CA . VAL A 1 191 ? -5.660 -1.399 12.334 1.00 90.25 191 VAL A CA 1
ATOM 1368 C C . VAL A 1 191 ? -6.736 -2.334 12.887 1.00 90.25 191 VAL A C 1
ATOM 1370 O O . VAL A 1 191 ? -7.317 -2.046 13.930 1.00 90.25 191 VAL A O 1
ATOM 1373 N N . ALA A 1 192 ? -6.972 -3.482 12.247 1.00 90.19 192 ALA A N 1
ATOM 1374 C CA . ALA A 1 192 ? -7.921 -4.476 12.747 1.00 90.19 192 ALA A CA 1
ATOM 1375 C C . ALA A 1 192 ? -7.519 -5.021 14.129 1.00 90.19 192 ALA A C 1
ATOM 1377 O O . ALA A 1 192 ? -8.385 -5.251 14.974 1.00 90.19 192 ALA A O 1
ATOM 1378 N N . LEU A 1 193 ? -6.218 -5.209 14.378 1.00 90.69 193 LEU A N 1
ATOM 1379 C CA . LEU A 1 193 ? -5.706 -5.611 15.690 1.00 90.69 193 LEU A CA 1
ATOM 1380 C C . LEU A 1 193 ? -5.910 -4.524 16.748 1.00 90.69 193 LEU A C 1
ATOM 1382 O O . LEU A 1 193 ? -6.310 -4.860 17.860 1.00 90.69 193 LEU A O 1
ATOM 1386 N N . ILE A 1 194 ? -5.671 -3.253 16.410 1.00 88.81 194 ILE A N 1
ATOM 1387 C CA . ILE A 1 194 ? -5.868 -2.118 17.325 1.00 88.81 194 ILE A CA 1
ATOM 1388 C C . ILE A 1 194 ? -7.341 -2.013 17.720 1.00 88.81 194 ILE A C 1
ATOM 1390 O O . ILE A 1 194 ? -7.654 -2.079 18.903 1.00 88.81 194 ILE A O 1
ATOM 1394 N N . VAL A 1 195 ? -8.251 -1.988 16.742 1.00 88.31 195 VAL A N 1
ATOM 1395 C CA . VAL A 1 195 ? -9.703 -1.951 16.997 1.00 88.31 195 VAL A CA 1
ATOM 1396 C C . VAL A 1 195 ? -10.144 -3.130 17.865 1.00 88.31 195 VAL A C 1
ATOM 1398 O O . VAL A 1 195 ? -10.912 -2.980 18.815 1.00 88.31 195 VAL A O 1
ATOM 1401 N N . LYS A 1 196 ? -9.606 -4.325 17.599 1.00 88.00 196 LYS A N 1
ATOM 1402 C CA . LYS A 1 196 ? -9.934 -5.503 18.402 1.00 88.00 196 LYS A CA 1
ATOM 1403 C C . LYS A 1 196 ? -9.398 -5.414 19.833 1.00 88.00 196 LYS A C 1
ATOM 1405 O O . LYS A 1 196 ? -10.040 -5.930 20.748 1.00 88.00 196 LYS A O 1
ATOM 1410 N N . ALA A 1 197 ? -8.224 -4.819 20.026 1.00 88.31 197 ALA A N 1
ATOM 1411 C CA . ALA A 1 197 ? -7.649 -4.594 21.345 1.00 88.31 197 ALA A CA 1
ATOM 1412 C C . ALA A 1 197 ? -8.466 -3.564 22.140 1.00 88.31 197 ALA A C 1
ATOM 1414 O O . ALA A 1 197 ? -8.696 -3.783 23.330 1.00 88.31 197 ALA A O 1
ATOM 1415 N N . ASP A 1 198 ? -8.972 -2.520 21.480 1.00 87.62 198 ASP A N 1
ATOM 1416 C CA . ASP A 1 198 ? -9.838 -1.507 22.090 1.00 87.62 198 ASP A CA 1
ATOM 1417 C C . ASP A 1 198 ? -11.168 -2.115 22.571 1.00 87.62 198 ASP 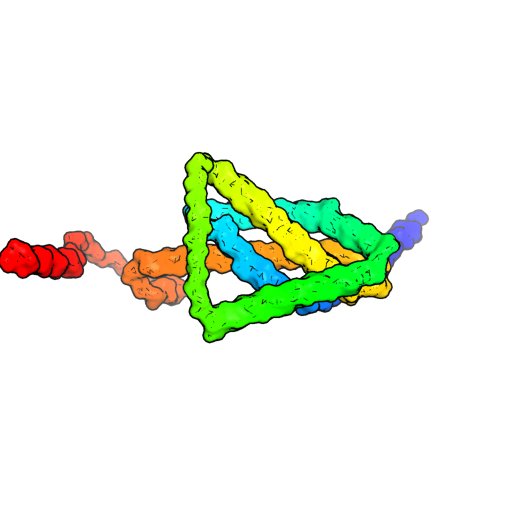A C 1
ATOM 1419 O O . ASP A 1 198 ? -11.562 -1.899 23.721 1.00 87.62 198 ASP A O 1
ATOM 1423 N N . ASP A 1 199 ? -11.801 -2.981 21.769 1.00 85.25 199 ASP A N 1
ATOM 1424 C CA . ASP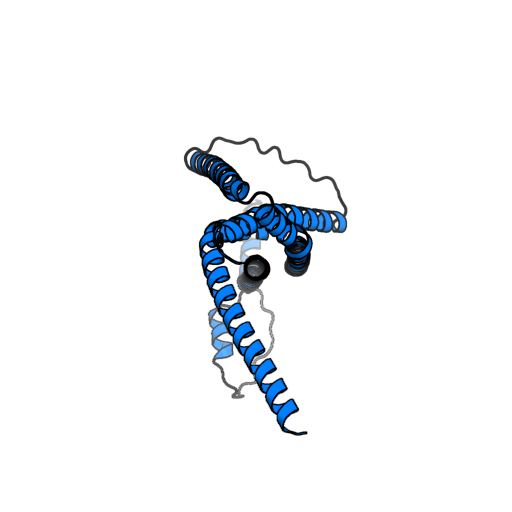 A 1 199 ? -12.994 -3.751 22.170 1.00 85.25 199 ASP A CA 1
ATOM 1425 C C . ASP A 1 199 ? -12.749 -4.596 23.432 1.00 85.25 199 ASP A C 1
ATOM 1427 O O . ASP A 1 199 ? -13.574 -4.648 24.350 1.00 85.25 199 ASP A O 1
ATOM 1431 N N . VAL A 1 200 ? -11.605 -5.288 23.484 1.00 85.19 200 VAL A N 1
ATOM 1432 C CA . VAL A 1 200 ? -11.209 -6.098 24.647 1.00 85.19 200 VAL A CA 1
ATOM 1433 C C . VAL A 1 200 ? -10.951 -5.202 25.857 1.00 85.19 200 VAL A C 1
ATOM 1435 O O . VAL A 1 200 ? -11.353 -5.550 26.968 1.00 85.19 200 VAL A O 1
ATOM 1438 N N . GLY A 1 201 ? -10.335 -4.037 25.655 1.00 84.69 201 GLY A N 1
ATOM 1439 C CA . GLY A 1 201 ? -10.126 -3.027 26.689 1.00 84.69 201 GLY A CA 1
ATOM 1440 C C . GLY A 1 201 ? -11.441 -2.541 27.296 1.00 84.69 201 GLY A C 1
ATOM 1441 O O . GLY A 1 201 ? -11.580 -2.530 28.520 1.00 84.69 201 GLY A O 1
ATOM 1442 N N . LEU A 1 202 ? -12.439 -2.232 26.465 1.00 83.75 202 LEU A N 1
ATOM 1443 C CA . LEU A 1 202 ? -13.781 -1.847 26.917 1.00 83.75 202 LEU A CA 1
ATOM 1444 C C . LEU A 1 202 ? -14.482 -2.978 27.679 1.00 83.75 202 LEU A C 1
ATOM 1446 O O . LEU A 1 202 ? -15.110 -2.732 28.713 1.00 83.75 202 LEU A O 1
ATOM 1450 N N . ALA A 1 203 ? -14.350 -4.226 27.224 1.00 82.75 203 ALA A N 1
ATOM 1451 C CA . ALA A 1 203 ? -14.902 -5.389 27.920 1.00 82.75 203 ALA A CA 1
ATOM 1452 C C . ALA A 1 203 ? -14.255 -5.610 29.302 1.00 82.75 203 ALA A C 1
ATOM 1454 O O . ALA A 1 203 ? -14.938 -5.966 30.264 1.00 82.75 203 ALA A O 1
ATOM 1455 N N . LEU A 1 204 ? -12.948 -5.365 29.427 1.00 82.44 204 LEU A N 1
ATOM 1456 C CA . LEU A 1 204 ? -12.234 -5.430 30.705 1.00 82.44 204 LEU A CA 1
ATOM 1457 C C . LEU A 1 204 ? -12.598 -4.262 31.627 1.00 82.44 204 LEU A C 1
ATOM 1459 O O . LEU A 1 204 ? -12.797 -4.479 32.816 1.00 82.44 204 LEU A O 1
ATOM 1463 N N . ALA A 1 205 ? -12.730 -3.047 31.092 1.00 82.62 205 ALA A N 1
ATOM 1464 C CA . ALA A 1 205 ? -13.090 -1.858 31.865 1.00 82.62 205 ALA A CA 1
ATOM 1465 C C . ALA A 1 205 ? -14.543 -1.886 32.371 1.00 82.62 205 ALA A C 1
ATOM 1467 O O . ALA A 1 205 ? -14.842 -1.336 33.427 1.00 82.62 205 ALA A O 1
ATOM 1468 N N . SER A 1 206 ? -15.445 -2.537 31.631 1.00 80.25 206 SER A N 1
ATOM 1469 C CA . SER A 1 206 ? -16.845 -2.744 32.030 1.00 80.25 206 SER A CA 1
ATOM 1470 C C . SER A 1 206 ? -17.049 -3.943 32.963 1.00 80.25 206 SER A C 1
ATOM 1472 O O . SER A 1 206 ? -18.131 -4.104 33.527 1.00 80.25 206 SER A O 1
ATOM 1474 N N . SER A 1 207 ? -16.022 -4.772 33.162 1.00 72.31 207 SER A N 1
ATOM 1475 C CA . SER A 1 207 ? -16.060 -5.893 34.097 1.00 72.31 207 SER A CA 1
ATOM 1476 C C . SER A 1 207 ? -15.609 -5.442 35.491 1.00 72.31 207 SER A C 1
ATOM 1478 O O . SER A 1 207 ? -14.458 -5.075 35.685 1.00 72.31 207 SER A O 1
ATOM 1480 N N . GLU A 1 208 ? -16.475 -5.547 36.505 1.00 62.41 208 GLU A N 1
ATOM 1481 C CA . GLU A 1 208 ? -16.117 -5.260 37.913 1.00 62.41 208 GLU A CA 1
ATOM 1482 C C . GLU A 1 208 ? -15.202 -6.332 38.550 1.00 62.41 208 GLU A C 1
ATOM 1484 O O . GLU A 1 208 ? -14.814 -6.235 39.715 1.00 62.41 208 GLU A O 1
ATOM 1489 N N . ALA A 1 209 ? -14.850 -7.382 37.804 1.00 61.62 209 ALA A N 1
ATOM 1490 C CA . ALA A 1 209 ? -14.006 -8.463 38.291 1.00 61.62 209 ALA A CA 1
ATOM 1491 C C . ALA A 1 209 ? -12.513 -8.084 38.204 1.00 61.62 209 ALA A C 1
ATOM 1493 O O . ALA A 1 209 ? -12.045 -7.666 37.143 1.00 61.62 209 ALA A O 1
ATOM 1494 N N . PRO A 1 210 ? -11.721 -8.285 39.274 1.00 59.47 210 PRO A N 1
ATOM 1495 C CA . PRO A 1 210 ? -10.299 -7.979 39.249 1.00 59.47 210 PRO A CA 1
ATOM 1496 C C . PRO A 1 210 ? -9.588 -8.826 38.187 1.00 59.47 210 PRO A C 1
ATOM 1498 O O . PRO A 1 210 ? -9.764 -10.045 38.122 1.00 59.47 210 PRO A O 1
ATOM 1501 N N . VAL A 1 211 ? -8.716 -8.188 37.400 1.00 59.94 211 VAL A N 1
ATOM 1502 C CA . VAL A 1 211 ? -7.884 -8.820 36.352 1.00 59.94 211 VAL A CA 1
ATOM 1503 C C . VAL A 1 211 ? -7.079 -10.023 36.892 1.00 59.94 211 VAL A C 1
ATOM 1505 O O . VAL A 1 211 ? -6.772 -10.958 36.149 1.00 59.94 211 VAL A O 1
ATOM 1508 N N . SER A 1 212 ? -6.822 -10.078 38.208 1.00 56.38 212 SER A N 1
ATOM 1509 C CA . SER A 1 212 ? -6.192 -11.224 38.883 1.00 56.38 212 SER A CA 1
ATOM 1510 C C . SER A 1 212 ? -7.020 -12.523 38.834 1.00 56.38 212 SER A C 1
ATOM 1512 O O . SER A 1 212 ? -6.445 -13.611 38.878 1.00 56.38 212 SER A O 1
ATOM 1514 N N . GLY A 1 213 ? -8.347 -12.446 38.688 1.00 55.78 213 GLY A N 1
ATOM 1515 C CA . GLY A 1 213 ? -9.236 -13.608 38.575 1.00 55.78 213 GLY A CA 1
ATOM 1516 C C . GLY A 1 213 ? -9.178 -14.292 37.206 1.00 55.78 213 GLY A C 1
ATOM 1517 O O . GLY A 1 213 ? -9.291 -15.516 37.118 1.00 55.78 213 GLY A O 1
ATOM 1518 N N . LEU A 1 214 ? -8.921 -13.529 36.139 1.00 55.53 214 LEU A N 1
ATOM 1519 C CA . LEU A 1 214 ? -8.853 -14.054 34.772 1.00 55.53 214 LEU A CA 1
ATOM 1520 C C . LEU A 1 214 ? -7.567 -14.869 34.542 1.00 55.53 214 LEU A C 1
ATOM 1522 O O . LEU A 1 214 ? -7.608 -15.947 33.952 1.00 55.53 214 LEU A O 1
ATOM 1526 N N . LEU A 1 215 ? -6.449 -14.418 35.122 1.00 51.41 215 LEU A N 1
ATOM 1527 C CA . LEU A 1 215 ? -5.174 -15.152 35.163 1.00 51.41 215 LEU A CA 1
ATOM 1528 C C . LEU A 1 215 ? -5.204 -16.375 36.096 1.00 51.41 215 LEU A C 1
ATOM 1530 O O . LEU A 1 215 ? -4.411 -17.302 35.935 1.00 51.41 215 LEU A O 1
ATOM 1534 N N . ARG A 1 216 ? -6.131 -16.414 37.063 1.00 49.28 216 ARG A N 1
ATOM 1535 C CA . ARG A 1 216 ? -6.336 -17.579 37.936 1.00 49.28 216 ARG A CA 1
ATOM 1536 C C . ARG A 1 216 ? -7.124 -18.692 37.244 1.00 49.28 216 ARG A C 1
ATOM 1538 O O . ARG A 1 216 ? -6.918 -19.862 37.558 1.00 49.28 216 ARG A O 1
ATOM 1545 N N . ARG A 1 217 ? -7.976 -18.353 36.271 1.00 49.62 217 ARG A N 1
ATOM 1546 C CA . ARG A 1 217 ? -8.801 -19.327 35.537 1.00 49.62 217 ARG A CA 1
ATOM 1547 C C . ARG A 1 217 ? -8.013 -20.139 34.506 1.00 49.62 217 ARG A C 1
ATOM 1549 O O . ARG A 1 217 ? -8.409 -21.254 34.198 1.00 49.62 217 ARG A O 1
ATOM 1556 N N . THR A 1 218 ? -6.873 -19.637 34.034 1.00 54.41 218 THR A N 1
ATOM 1557 C CA . THR A 1 218 ? -5.974 -20.378 33.128 1.00 54.41 218 THR A CA 1
ATOM 1558 C C . THR A 1 218 ? -4.916 -21.211 33.860 1.00 54.41 218 THR A C 1
ATOM 1560 O O . THR A 1 218 ? -4.233 -22.013 33.230 1.00 54.41 218 THR A O 1
ATOM 1563 N N . ARG A 1 219 ? -4.798 -21.072 35.192 1.00 48.06 219 ARG A N 1
ATOM 1564 C CA . ARG A 1 219 ? -3.861 -21.835 36.041 1.00 48.06 219 ARG A CA 1
ATOM 1565 C C . ARG A 1 219 ? -4.524 -22.878 36.953 1.00 48.06 219 ARG A C 1
ATOM 1567 O O . ARG A 1 219 ? -3.815 -23.607 37.640 1.00 48.06 219 ARG A O 1
ATOM 1574 N N . GLY A 1 220 ? -5.854 -22.965 36.963 1.00 41.69 220 GLY A N 1
ATOM 1575 C CA . GLY A 1 220 ? -6.606 -23.985 37.696 1.00 41.69 220 GLY A CA 1
ATOM 1576 C C . GLY A 1 220 ? -6.890 -25.201 36.819 1.00 41.69 220 GLY A C 1
ATOM 1577 O O . GLY A 1 220 ? -7.871 -25.208 36.082 1.00 41.69 220 GLY A O 1
ATOM 1578 N N . GLY A 1 221 ? -6.020 -26.212 36.887 1.00 40.66 221 GLY A N 1
ATOM 1579 C CA . GLY A 1 221 ? -6.283 -27.538 36.325 1.00 40.66 221 GLY A CA 1
ATOM 1580 C C . GLY A 1 221 ? -7.527 -28.199 36.946 1.00 40.66 221 GLY A C 1
ATOM 1581 O O . GLY A 1 221 ? -8.003 -27.762 37.996 1.00 40.66 221 GLY A O 1
ATOM 1582 N N . PRO A 1 222 ? -8.072 -29.245 36.304 1.00 52.84 222 PRO A N 1
ATOM 1583 C CA . PRO A 1 222 ? -9.340 -29.837 36.687 1.00 52.84 222 PRO A CA 1
ATOM 1584 C C . PRO A 1 222 ? -9.141 -30.679 37.943 1.00 52.84 222 PRO A C 1
ATOM 1586 O O . PRO A 1 222 ? -8.530 -31.738 37.882 1.00 52.84 222 PRO A O 1
ATOM 1589 N N . ASN A 1 223 ? -9.676 -30.234 39.072 1.00 40.94 223 ASN A N 1
ATOM 1590 C CA . ASN A 1 223 ? -10.046 -31.135 40.152 1.00 40.94 223 ASN A CA 1
ATOM 1591 C C . ASN A 1 223 ? -11.358 -30.639 40.744 1.00 40.94 223 ASN A C 1
ATOM 1593 O O . ASN A 1 223 ? -11.473 -29.493 41.172 1.00 40.94 223 ASN A O 1
ATOM 1597 N N . GLY A 1 224 ? -12.361 -31.511 40.655 1.00 47.12 224 GLY A N 1
ATOM 1598 C CA . GLY A 1 224 ? -13.638 -31.343 41.324 1.00 47.12 224 GLY A CA 1
ATOM 1599 C C . GLY A 1 224 ? -13.482 -31.366 42.844 1.00 47.12 224 GLY A C 1
ATOM 1600 O O . GLY A 1 224 ? -12.456 -31.817 43.349 1.00 47.12 224 GLY A O 1
ATOM 1601 N N . ALA A 1 225 ? -14.562 -30.942 43.506 1.00 44.00 225 ALA A N 1
ATOM 1602 C CA . ALA A 1 225 ? -14.677 -30.475 44.895 1.00 44.00 225 ALA A CA 1
ATOM 1603 C C . ALA A 1 225 ? -14.512 -28.940 44.926 1.00 44.00 225 ALA A C 1
ATOM 1605 O O . ALA A 1 225 ? -13.431 -28.429 44.686 1.00 44.00 225 ALA A O 1
ATOM 1606 N N . ASP A 1 226 ? -15.556 -28.119 45.036 1.00 37.12 226 ASP A N 1
ATOM 1607 C CA . ASP A 1 226 ? -16.704 -28.271 45.920 1.00 37.12 226 ASP A CA 1
ATOM 1608 C C . ASP A 1 226 ? -17.997 -27.708 45.318 1.00 37.12 226 ASP A C 1
ATOM 1610 O O . ASP A 1 226 ? -18.064 -26.597 44.793 1.00 37.12 226 ASP A O 1
ATOM 1614 N N . ARG A 1 227 ? -19.056 -28.512 45.436 1.00 44.12 227 ARG A N 1
ATOM 1615 C CA . ARG A 1 227 ? -20.431 -28.028 45.551 1.00 44.12 227 ARG A CA 1
ATOM 1616 C C . ARG A 1 227 ? -20.605 -27.519 46.981 1.00 44.12 227 ARG A C 1
ATOM 1618 O O . ARG A 1 227 ? -20.525 -28.348 47.879 1.00 44.12 227 ARG A O 1
ATOM 1625 N N . ALA A 1 228 ? -20.935 -26.246 47.170 1.00 37.09 228 ALA A N 1
ATOM 1626 C CA . ALA A 1 228 ? -21.977 -25.769 48.090 1.00 37.09 228 ALA A CA 1
ATOM 1627 C C . ALA A 1 228 ? -21.970 -24.231 48.163 1.00 37.09 228 ALA A C 1
ATOM 1629 O O . ALA A 1 228 ? -20.981 -23.602 47.816 1.00 37.09 228 ALA A O 1
ATOM 1630 N N . GLU A 1 229 ? -23.095 -23.690 48.631 1.00 37.84 229 GLU A N 1
ATOM 1631 C CA . GLU A 1 229 ? -23.458 -22.275 48.827 1.00 37.84 229 GLU A CA 1
ATOM 1632 C C . GLU A 1 229 ? -23.897 -21.544 47.549 1.00 37.84 229 GLU A C 1
ATOM 1634 O O . GLU A 1 229 ? -23.101 -21.051 46.761 1.00 37.84 229 GLU A O 1
ATOM 1639 N N . GLN A 1 230 ? -25.161 -21.699 47.141 1.00 38.06 230 GLN A N 1
ATOM 1640 C CA . GLN A 1 230 ? -26.398 -21.124 47.711 1.00 38.06 230 GLN A CA 1
ATOM 1641 C C . GLN A 1 230 ? -26.516 -19.608 47.517 1.00 38.06 230 GLN A C 1
ATOM 1643 O O . GLN A 1 230 ? -25.635 -18.820 47.832 1.00 38.06 230 GLN A O 1
ATOM 1648 N N . GLU A 1 231 ? -27.665 -19.266 46.946 1.00 40.94 231 GLU A N 1
ATOM 1649 C CA . GLU A 1 231 ? -28.194 -17.956 46.601 1.00 40.94 231 GLU A CA 1
ATOM 1650 C C . GLU A 1 231 ? -28.132 -16.931 47.743 1.00 40.94 231 GLU A C 1
ATOM 1652 O O . GLU A 1 231 ? -28.418 -17.256 48.891 1.00 40.94 231 GLU A O 1
ATOM 1657 N N . THR A 1 232 ? -27.905 -15.657 47.408 1.00 38.50 232 THR A N 1
ATOM 1658 C CA . THR A 1 232 ? -28.813 -14.550 47.783 1.00 38.50 232 THR A CA 1
ATOM 1659 C C . THR A 1 232 ? -28.428 -13.241 47.070 1.00 38.50 232 THR A C 1
ATOM 1661 O O . THR A 1 232 ? -27.242 -12.963 46.887 1.00 38.50 232 THR A O 1
ATOM 1664 N N . PRO A 1 233 ? -29.408 -12.410 46.658 1.00 47.88 233 PRO A N 1
ATOM 1665 C CA . PRO A 1 233 ? -29.170 -11.086 46.104 1.00 47.88 233 PRO A CA 1
ATOM 1666 C C . PRO A 1 233 ? -29.217 -10.049 47.236 1.00 47.88 233 PRO A C 1
ATOM 1668 O O . PRO A 1 233 ? -30.290 -9.584 47.609 1.00 47.88 233 PRO A O 1
ATOM 1671 N N . GLU A 1 234 ? -28.065 -9.661 47.780 1.00 42.03 234 GLU A N 1
ATOM 1672 C CA . GLU A 1 234 ? -27.976 -8.511 48.686 1.00 42.03 234 GLU A CA 1
ATOM 1673 C C . GLU A 1 234 ? -27.247 -7.337 48.026 1.00 42.03 234 GLU A C 1
ATOM 1675 O O . GLU A 1 234 ? -26.086 -7.392 47.627 1.00 42.03 234 GLU A O 1
ATOM 1680 N N . LEU A 1 235 ? -28.038 -6.276 47.889 1.00 43.34 235 LEU A N 1
ATOM 1681 C CA . LEU A 1 235 ? -27.719 -4.868 47.735 1.00 43.34 235 LEU A CA 1
ATOM 1682 C C . LEU A 1 235 ? -26.229 -4.484 47.810 1.00 43.34 235 LEU A C 1
ATOM 1684 O O . LEU A 1 235 ? -25.614 -4.442 48.872 1.00 43.34 235 LEU A O 1
ATOM 1688 N N . CYS A 1 236 ? -25.717 -3.996 46.680 1.00 41.16 236 CYS A N 1
ATOM 1689 C CA . CYS A 1 236 ? -24.485 -3.218 46.620 1.00 41.16 236 CYS A CA 1
ATOM 1690 C C . CYS A 1 236 ? -24.580 -1.970 47.548 1.00 41.16 236 CYS A C 1
ATOM 1692 O O . CYS A 1 236 ? -25.479 -1.136 47.356 1.00 41.16 236 CYS A O 1
ATOM 1694 N N . PRO A 1 237 ? -23.658 -1.778 48.515 1.00 50.72 237 PRO A N 1
ATOM 1695 C CA . PRO A 1 237 ? -23.689 -0.673 49.487 1.00 50.72 237 PRO A CA 1
ATOM 1696 C C . PRO A 1 237 ? -23.610 0.732 48.863 1.00 50.72 237 PRO A C 1
ATOM 1698 O O . PRO A 1 237 ? -24.039 1.717 49.467 1.00 50.72 237 PRO A O 1
ATOM 1701 N N . CYS A 1 238 ? -23.116 0.844 47.627 1.00 47.19 238 CYS A N 1
ATOM 1702 C CA . CYS A 1 238 ? -22.876 2.122 46.954 1.00 47.19 238 CYS A CA 1
ATOM 1703 C C . CYS A 1 238 ? -24.159 2.872 46.552 1.00 47.19 238 CYS A C 1
ATOM 1705 O O . CYS A 1 238 ? -24.149 4.101 46.460 1.00 47.19 238 CYS A O 1
ATOM 1707 N N . ARG A 1 239 ? -25.292 2.178 46.356 1.00 52.16 239 ARG A N 1
ATOM 1708 C CA . ARG A 1 239 ? -26.564 2.837 45.991 1.00 52.16 239 ARG A CA 1
ATOM 1709 C C . ARG A 1 239 ? -27.278 3.475 47.186 1.00 52.16 239 ARG A C 1
ATOM 1711 O O . ARG A 1 239 ? -28.007 4.446 47.001 1.00 52.16 239 ARG A O 1
ATOM 1718 N N . ARG A 1 240 ? -27.048 2.974 48.407 1.00 49.47 240 ARG A N 1
ATOM 1719 C CA . ARG A 1 240 ? -27.694 3.479 49.632 1.00 49.47 240 ARG A CA 1
ATOM 1720 C C . ARG A 1 240 ? -27.097 4.815 50.098 1.00 49.47 240 ARG A C 1
ATOM 1722 O O . ARG A 1 240 ? -27.830 5.661 50.597 1.00 49.47 240 ARG A O 1
ATOM 1729 N N . LEU A 1 241 ? -25.808 5.056 49.850 1.00 52.47 241 LEU A N 1
ATOM 1730 C CA . LEU A 1 241 ? -25.146 6.326 50.185 1.00 52.47 241 LEU A CA 1
ATOM 1731 C C . LEU A 1 241 ? -25.537 7.488 49.260 1.00 52.47 241 LEU A C 1
ATOM 1733 O O . LEU A 1 241 ? -25.629 8.623 49.722 1.00 52.47 241 LEU A O 1
ATOM 1737 N N . ARG A 1 242 ? -25.849 7.223 47.983 1.00 56.34 242 ARG A N 1
ATOM 1738 C CA . ARG A 1 242 ? -26.290 8.276 47.050 1.00 56.34 242 ARG A CA 1
ATOM 1739 C C . ARG A 1 242 ? -27.696 8.803 47.383 1.00 56.34 242 ARG A C 1
ATOM 1741 O O . ARG A 1 242 ? -27.925 10.002 47.279 1.00 56.34 242 ARG A O 1
ATOM 1748 N N . GLY A 1 243 ? -28.596 7.942 47.871 1.00 53.31 243 GLY A N 1
ATOM 1749 C CA . GLY A 1 243 ? -29.948 8.347 48.285 1.00 53.31 243 GLY A CA 1
ATOM 1750 C C . GLY A 1 243 ? -29.988 9.212 49.552 1.00 53.31 243 GLY A C 1
ATOM 1751 O O . GLY A 1 243 ? -30.809 10.119 49.649 1.00 53.31 243 GLY A O 1
ATOM 1752 N N . HIS A 1 244 ? -29.075 8.986 50.503 1.00 53.94 244 HIS A N 1
ATOM 1753 C CA . HIS A 1 244 ? -28.991 9.807 51.716 1.00 53.94 244 HIS A CA 1
ATOM 1754 C C . HIS A 1 244 ? -28.331 11.175 51.478 1.00 53.94 244 HIS A C 1
ATOM 1756 O O . HIS A 1 244 ? -28.686 12.133 52.161 1.00 53.94 244 HIS A O 1
ATOM 1762 N N . LEU A 1 245 ? -27.430 11.299 50.494 1.00 53.88 245 LEU A N 1
ATOM 1763 C CA . LEU A 1 245 ? -26.811 12.585 50.152 1.00 53.88 245 LEU A CA 1
ATOM 1764 C C . LEU A 1 245 ? -27.756 13.513 49.370 1.00 53.88 245 LEU A C 1
ATOM 1766 O O . LEU A 1 245 ? -27.763 14.715 49.616 1.00 53.88 245 LEU A O 1
ATOM 1770 N N . GLU A 1 246 ? -28.592 12.981 48.469 1.00 56.41 246 GLU A N 1
ATOM 1771 C CA . GLU A 1 246 ? -29.559 13.809 47.724 1.00 56.41 246 GLU A CA 1
ATOM 1772 C C . GLU A 1 246 ? -30.693 14.357 48.603 1.00 56.41 246 GLU A C 1
ATOM 1774 O O . GLU A 1 246 ? -31.243 15.418 48.306 1.00 56.41 246 GLU A O 1
ATOM 1779 N N . MET A 1 247 ? -31.020 13.681 49.709 1.00 53.56 247 MET A N 1
ATOM 1780 C CA . MET A 1 247 ? -32.058 14.127 50.644 1.00 53.56 247 MET A CA 1
ATOM 1781 C C . MET A 1 247 ? -31.563 15.230 51.601 1.00 53.56 247 MET A C 1
ATOM 1783 O O . MET A 1 247 ? -32.373 16.002 52.103 1.00 53.56 247 MET A O 1
ATOM 1787 N N . ALA A 1 248 ? -30.245 15.359 51.800 1.00 53.91 248 ALA A N 1
ATOM 1788 C CA . ALA A 1 248 ? -29.632 16.399 52.635 1.00 53.91 248 ALA A CA 1
ATOM 1789 C C . ALA A 1 248 ? -29.395 17.737 51.902 1.00 53.91 248 ALA A C 1
ATOM 1791 O O . ALA A 1 248 ? -29.106 18.736 52.547 1.00 53.91 248 ALA A O 1
ATOM 1792 N N . ILE A 1 249 ? -29.511 17.769 50.569 1.00 55.81 249 ILE A N 1
ATOM 1793 C CA . ILE A 1 249 ? -29.264 18.971 49.745 1.00 55.81 249 ILE A CA 1
ATOM 1794 C C . ILE A 1 249 ? -30.576 19.697 49.371 1.00 55.81 249 ILE A C 1
ATOM 1796 O O . ILE A 1 249 ? -30.547 20.807 48.848 1.00 55.81 249 ILE A O 1
ATOM 1800 N N . ARG A 1 250 ? -31.748 19.106 49.651 1.00 54.19 250 ARG A N 1
ATOM 1801 C CA . ARG A 1 250 ? -33.069 19.681 49.317 1.00 54.19 250 ARG A CA 1
ATOM 1802 C C . ARG A 1 250 ? -33.856 20.261 50.499 1.00 54.19 250 ARG A C 1
ATOM 1804 O O . ARG A 1 250 ? -35.051 20.493 50.334 1.00 54.19 250 ARG A O 1
ATOM 1811 N N . ASN A 1 251 ? -33.226 20.508 51.648 1.00 44.53 251 ASN A N 1
ATOM 1812 C CA . ASN A 1 251 ? -33.869 21.202 52.768 1.00 44.53 251 ASN A CA 1
ATOM 1813 C C . ASN A 1 251 ? -32.958 22.280 53.352 1.00 44.53 251 ASN A C 1
ATOM 1815 O O . ASN A 1 251 ? -31.810 21.926 53.697 1.00 44.53 251 ASN A O 1
#

pLDDT: mean 79.77, std 17.08, range [37.09, 95.44]

Radius of gyration: 28.32 Å; chains: 1; bounding box: 52×73×78 Å

Foldseek 3Di:
DVVVVVVVVVVVVVVVVVVVVLVVVLVVLLVVLCVVCVVLLVVLLVCVLVLQPPDDLVCSLVLLVLLLVLLLCCLLVPLLVVLLVCLVPPVVVLVVVLVVVVVVVVVVVVVVVVCVVPPDDDDPPPDDDDPDDPVVSSVVSSVVSNVVSSVSLSSSLSSSCVSPSPDDSVSNSSSSNCNSNVSSCVSSVVSSVVSVVVVVVVVVVPDPDPPVVVVVVVVDDDDDDDDDDDDDDDDDPVVVVVVVVVVVVPD

Secondary structure (DSSP, 8-state):
-HHHHHHHHHHHHHHHHHHHHHHHHHHHHHHHHHHHHHHHHHHHHHHGGGGTTTS-HHHHHHHHHHHHHHHHHHIIIIIHHHHHHHHHH-GGGHHHHHHHHHHHHHHHHHHHHHHHHS---------------HHHHHHHHHHHHHHHHHHHHHHHHHHHHHH-TTS-HHHHHHHHHHHHHHHHHHHHHHHHHHHHHHHHHHHHHT--S-HHHHHHHTT-----------------THHHHHHHHHHHS--